Protein AF-A0A7C1ADP8-F1 (afdb_monomer)

Foldseek 3Di:
DAWFAKAQQAKFWDWAAFQWQRDTKIKIKGGFDPPQFEKEWQPQDPPGDIFHLALVQFDDFPPATWGDDPPAIATRQLQVLLLCLLARHQDIYMYMNDRYDHLQQQFNQVVNVRSVVRHMDTDDHTAKEKFFQAWDKDDDPQWIKIWHGAQFEKEKEWEADPAPQQHIDIDIDRRHNVCCNPPQRPQGAEDEPVVCVVSVVVSTSNNPDLRRYFYDYRPDTPNPVPGPDSNSHRSPVVSSLSRLLCSNSHHYRTYIYTYNDGNVRSSVSSVRVVVPVVRIDMDGDDD

Solvent-accessible surface area (backbone atoms only — not comparable to full-atom values): 14783 Å² total; per-residue (Å²): 139,77,51,46,29,21,18,41,57,38,70,33,82,48,73,37,34,10,36,40,75,40,43,69,21,50,34,36,44,28,53,40,58,87,94,61,34,45,31,40,27,35,64,69,46,85,92,43,54,71,41,61,57,35,59,91,23,53,74,47,38,89,89,40,42,19,35,41,55,96,93,44,59,42,30,47,45,25,44,59,37,19,36,35,50,38,64,57,44,46,13,29,40,35,40,24,52,42,52,37,46,51,35,70,54,25,28,21,36,69,56,44,55,45,46,60,74,37,30,74,34,78,46,95,50,71,30,58,32,38,36,35,69,38,75,47,76,46,74,56,97,87,25,33,44,32,36,32,55,37,97,47,36,28,42,34,36,30,41,73,43,103,39,90,84,67,31,72,40,75,49,73,49,69,64,39,52,67,44,27,58,77,71,26,24,67,26,34,38,69,50,45,50,74,55,51,59,50,36,41,77,75,63,28,48,58,43,60,42,73,74,30,27,48,38,31,55,91,87,46,69,69,37,88,85,62,67,94,40,103,59,24,68,39,30,20,54,46,35,42,46,47,9,54,58,41,20,72,68,39,59,56,22,20,34,36,44,36,28,58,66,49,57,51,55,52,48,54,42,56,63,50,56,71,70,44,63,87,32,41,52,74,44,69,65,83,136

Radius of gyration: 18.01 Å; Cα contacts (8 Å, |Δi|>4): 698; chains: 1; bounding box: 46×35×53 Å

pLDDT: mean 96.76, std 4.09, range [57.72, 98.94]

Sequence (287 aa):
MYYRQKTVNTPVYCSGIGVHSGRKVNMVIRPAPVNHGIKFVRKDLPDNPSISAHFNMVVDTSLATVIGSNGVIVSTVEHLMACLAGHSIDNALIELDSYEVPIMDGSAYPFTSLIKNAGIKEQENPKYFFIIKEPIELKENGKSVVAFPSSTFKITYTIEFDHPLVKKQSYSADISDSIFENEISKARTFGFLHEIEYLKRYGFARGGSLDNAIVIDRHNIINKDGLRYPDEFVRHKILDSIGDFSLLGLPILAHLVIHKSGHCFNHAFLEKIITQKESWETGTIQA

Mean predicted aligned error: 2.97 Å

Structure (mmCIF, N/CA/C/O backbone):
data_AF-A0A7C1ADP8-F1
#
_entry.id   AF-A0A7C1ADP8-F1
#
loop_
_atom_site.group_PDB
_atom_site.id
_atom_site.type_symbol
_atom_site.label_atom_id
_atom_site.label_alt_id
_atom_site.label_comp_id
_atom_site.label_asym_id
_atom_site.label_entity_id
_atom_site.label_seq_id
_atom_site.pdbx_PDB_ins_code
_atom_site.Cartn_x
_atom_site.Cartn_y
_atom_site.Cartn_z
_atom_site.occupancy
_atom_site.B_iso_or_equiv
_atom_site.auth_seq_id
_atom_site.auth_comp_id
_atom_site.auth_asym_id
_atom_site.auth_atom_id
_atom_site.pdbx_PDB_model_num
ATOM 1 N N . MET A 1 1 ? -10.225 -10.265 14.218 1.00 67.75 1 MET A N 1
ATOM 2 C CA . MET A 1 1 ? -9.754 -8.905 14.553 1.00 67.75 1 MET A CA 1
ATOM 3 C C . MET A 1 1 ? -8.653 -9.040 15.594 1.00 67.75 1 MET A C 1
ATOM 5 O O . MET A 1 1 ? -8.765 -9.932 16.424 1.00 67.75 1 MET A O 1
ATOM 9 N N . TYR A 1 2 ? -7.576 -8.256 15.518 1.00 80.62 2 TYR A N 1
ATOM 10 C CA . TYR A 1 2 ? -6.443 -8.373 16.451 1.00 80.62 2 TYR A CA 1
ATOM 11 C C . TYR A 1 2 ? -6.468 -7.232 17.455 1.00 80.62 2 TYR A C 1
ATOM 13 O O . TYR A 1 2 ? -6.548 -6.079 17.052 1.00 80.62 2 TYR A O 1
ATOM 21 N N . TYR A 1 3 ? -6.371 -7.543 18.744 1.00 89.88 3 TYR A N 1
ATOM 22 C CA . TYR A 1 3 ? -6.539 -6.550 19.814 1.00 89.88 3 TYR A CA 1
ATOM 23 C C . TYR A 1 3 ? -5.213 -6.066 20.410 1.00 89.88 3 TYR A C 1
ATOM 25 O O . TYR A 1 3 ? -5.178 -5.052 21.105 1.00 89.88 3 TYR A O 1
ATOM 33 N N . ARG A 1 4 ? -4.114 -6.770 20.125 1.00 95.81 4 ARG A N 1
ATOM 34 C CA . ARG A 1 4 ? -2.753 -6.437 20.558 1.00 95.81 4 ARG A CA 1
ATOM 35 C C . ARG A 1 4 ? -1.902 -5.982 19.381 1.00 95.81 4 ARG A C 1
ATOM 37 O O . ARG A 1 4 ? -2.165 -6.361 18.237 1.00 95.81 4 ARG A O 1
ATOM 44 N N . GLN A 1 5 ? -0.895 -5.161 19.670 1.00 98.00 5 GLN A N 1
ATOM 45 C CA . GLN A 1 5 ? 0.087 -4.758 18.668 1.00 98.00 5 GLN A CA 1
ATOM 46 C C . GLN A 1 5 ? 0.901 -5.960 18.190 1.00 98.00 5 GLN A C 1
ATOM 48 O O . GLN A 1 5 ? 1.119 -6.911 18.940 1.00 98.00 5 GLN A O 1
ATOM 53 N N . LYS A 1 6 ? 1.375 -5.908 16.949 1.00 98.12 6 LYS A N 1
ATOM 54 C CA . LYS A 1 6 ? 2.189 -6.951 16.330 1.00 98.12 6 LYS A CA 1
ATOM 55 C C . LYS A 1 6 ? 3.464 -6.392 15.719 1.00 98.12 6 LYS A C 1
ATOM 57 O O . LYS A 1 6 ? 3.510 -5.273 15.207 1.00 98.12 6 LYS A O 1
ATOM 62 N N . THR A 1 7 ? 4.476 -7.246 15.692 1.00 98.75 7 THR A N 1
ATOM 63 C CA . THR A 1 7 ? 5.732 -7.049 14.970 1.00 98.75 7 THR A CA 1
ATOM 64 C C . THR A 1 7 ? 6.156 -8.359 14.297 1.00 98.75 7 THR A C 1
ATOM 66 O O . THR A 1 7 ? 5.577 -9.412 14.569 1.00 98.75 7 THR A O 1
ATOM 69 N N . VAL A 1 8 ? 7.147 -8.332 13.405 1.00 98.62 8 VAL A N 1
ATOM 70 C CA . VAL A 1 8 ? 7.741 -9.576 12.877 1.00 98.62 8 VAL A CA 1
ATOM 71 C C . VAL A 1 8 ? 8.502 -10.301 13.994 1.00 98.62 8 VAL A C 1
ATOM 73 O O . VAL A 1 8 ? 9.074 -9.661 14.872 1.00 98.62 8 VAL A O 1
ATOM 76 N N . ASN A 1 9 ? 8.499 -11.634 14.006 1.00 98.44 9 ASN A N 1
ATOM 77 C CA . ASN A 1 9 ? 9.133 -12.415 15.072 1.00 98.44 9 ASN A CA 1
ATOM 78 C C . ASN A 1 9 ? 10.660 -12.500 14.902 1.00 98.44 9 ASN A C 1
ATOM 80 O O . ASN A 1 9 ? 11.403 -12.310 15.865 1.00 98.44 9 ASN A O 1
ATOM 84 N N . THR A 1 10 ? 11.136 -12.713 13.674 1.00 98.44 10 THR A N 1
ATOM 85 C CA . THR A 1 10 ? 12.560 -12.641 13.308 1.00 98.44 10 THR A CA 1
ATOM 86 C C . THR A 1 10 ? 12.778 -11.666 12.148 1.00 98.44 10 THR A C 1
ATOM 88 O O . THR A 1 10 ? 11.828 -11.373 11.422 1.00 98.44 10 THR A O 1
ATOM 91 N N . PRO A 1 11 ? 14.007 -11.154 11.934 1.00 98.75 11 PRO A N 1
ATOM 92 C CA . PRO A 1 11 ? 14.301 -10.321 10.771 1.00 98.75 11 PRO A CA 1
ATOM 93 C C . PRO A 1 11 ? 13.966 -11.014 9.441 1.00 98.75 11 PRO A C 1
ATOM 95 O O . PRO A 1 11 ? 14.282 -12.189 9.253 1.00 98.75 11 PRO A O 1
ATOM 98 N N . VAL A 1 12 ? 13.361 -10.265 8.520 1.00 98.69 12 VAL A N 1
ATOM 99 C CA . VAL A 1 12 ? 13.009 -10.697 7.162 1.00 98.69 12 VAL A CA 1
ATOM 100 C C . VAL A 1 12 ? 13.951 -10.031 6.169 1.00 98.69 12 VAL A C 1
ATOM 102 O O . VAL A 1 12 ? 14.060 -8.809 6.168 1.00 98.69 12 VAL A O 1
ATOM 105 N N . TYR A 1 13 ? 14.592 -10.810 5.302 1.00 98.38 13 TYR A N 1
ATOM 106 C CA . TYR A 1 13 ? 15.551 -10.312 4.315 1.00 98.38 13 TYR A CA 1
ATOM 107 C C . TYR A 1 13 ? 14.947 -10.365 2.912 1.00 98.38 13 TYR A C 1
ATOM 109 O O . TYR A 1 13 ? 14.444 -11.406 2.493 1.00 98.38 13 TYR A O 1
ATOM 117 N N . CYS A 1 14 ? 15.010 -9.249 2.190 1.00 95.50 14 CYS A N 1
ATOM 118 C CA . CYS A 1 14 ? 14.528 -9.112 0.819 1.00 95.50 14 CYS A CA 1
ATOM 119 C C . CYS A 1 14 ? 15.626 -8.475 -0.035 1.00 95.50 14 CYS A C 1
ATOM 121 O O . CYS A 1 14 ? 16.190 -7.456 0.351 1.00 95.50 14 CYS A O 1
ATOM 123 N N . SER A 1 15 ? 15.885 -9.017 -1.220 1.00 97.50 15 SER A N 1
ATOM 124 C CA . SER A 1 15 ? 16.778 -8.393 -2.199 1.00 97.50 15 SER A CA 1
ATOM 125 C C . SER A 1 15 ? 16.086 -8.353 -3.551 1.00 97.50 15 SER A C 1
ATOM 127 O O . SER A 1 15 ? 15.417 -9.309 -3.940 1.00 97.50 15 SER A O 1
ATOM 129 N N . GLY A 1 16 ? 16.252 -7.255 -4.278 1.00 97.62 16 GLY A N 1
ATOM 130 C CA . GLY A 1 16 ? 15.610 -7.074 -5.571 1.00 97.62 16 GLY A CA 1
ATOM 131 C C . GLY A 1 16 ? 16.082 -5.814 -6.276 1.00 97.62 16 GLY A C 1
ATOM 132 O O . GLY A 1 16 ? 17.202 -5.346 -6.061 1.00 97.62 16 GLY A O 1
ATOM 133 N N . ILE A 1 17 ? 15.219 -5.278 -7.131 1.00 98.00 17 ILE A N 1
ATOM 134 C CA . ILE A 1 17 ? 15.444 -4.027 -7.855 1.00 98.00 17 ILE A CA 1
ATOM 135 C C . ILE A 1 17 ? 14.280 -3.070 -7.609 1.00 98.00 17 ILE A C 1
ATOM 137 O O . ILE A 1 17 ? 13.145 -3.518 -7.474 1.00 98.00 17 ILE A O 1
ATOM 141 N N . GLY A 1 18 ? 14.543 -1.768 -7.573 1.00 98.19 18 GLY A N 1
ATOM 142 C CA . GLY A 1 18 ? 13.484 -0.760 -7.636 1.00 98.19 18 GLY A CA 1
ATOM 143 C C . GLY A 1 18 ? 12.873 -0.699 -9.040 1.00 98.19 18 GLY A C 1
ATOM 144 O O . GLY A 1 18 ? 13.609 -0.751 -10.033 1.00 98.19 18 GLY A O 1
ATOM 145 N N . VAL A 1 19 ? 11.545 -0.599 -9.151 1.00 97.69 19 VAL A N 1
ATOM 146 C CA . VAL A 1 19 ? 10.847 -0.601 -10.449 1.00 97.69 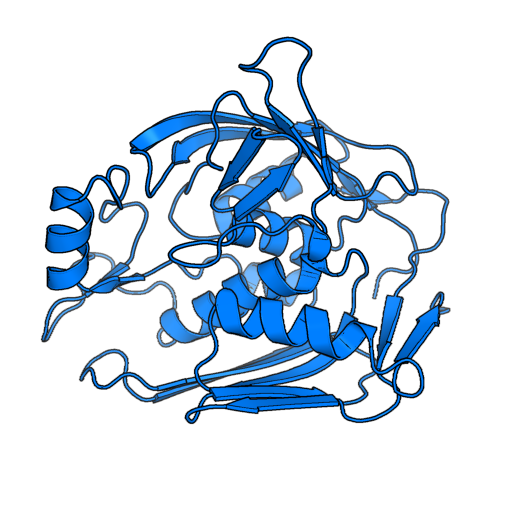19 VAL A CA 1
ATOM 147 C C . VAL A 1 19 ? 11.164 0.644 -11.266 1.00 97.69 19 VAL A C 1
ATOM 149 O O . VAL A 1 19 ? 11.394 0.552 -12.474 1.00 97.69 19 VAL A O 1
ATOM 152 N N . HIS A 1 20 ? 11.251 1.808 -10.627 1.00 97.00 20 HIS A N 1
ATOM 153 C CA . HIS A 1 20 ? 11.499 3.071 -11.305 1.00 97.00 20 HIS A CA 1
ATOM 154 C C . HIS A 1 20 ? 12.990 3.361 -11.457 1.00 97.00 20 HIS A C 1
ATOM 156 O O . HIS A 1 20 ? 13.432 3.717 -12.554 1.00 97.00 20 HIS A O 1
ATOM 162 N N . SER A 1 21 ? 13.773 3.179 -10.393 1.00 96.12 21 SER A N 1
ATOM 163 C CA . SER A 1 21 ? 15.213 3.451 -10.382 1.00 96.12 21 SER A CA 1
ATOM 164 C C . SER A 1 21 ? 16.027 2.419 -11.159 1.00 96.12 21 SER A C 1
ATOM 166 O O . SER A 1 21 ? 17.088 2.760 -11.688 1.00 96.12 21 SER A O 1
ATOM 168 N N . GLY A 1 22 ? 15.565 1.163 -11.207 1.00 96.38 22 GLY A N 1
ATOM 169 C CA . GLY A 1 22 ? 16.340 0.023 -11.701 1.00 96.38 22 GLY A CA 1
ATOM 170 C C . GLY A 1 22 ? 17.554 -0.323 -10.831 1.00 96.38 22 GLY A C 1
ATOM 171 O O . GLY A 1 22 ? 18.398 -1.117 -11.246 1.00 96.38 22 GLY A O 1
ATOM 172 N N . ARG A 1 23 ? 17.690 0.282 -9.642 1.00 97.62 23 ARG A N 1
ATOM 173 C CA . ARG A 1 23 ? 18.810 0.019 -8.733 1.00 97.62 23 ARG A CA 1
ATOM 174 C C . ARG A 1 23 ? 18.558 -1.251 -7.944 1.00 97.62 23 ARG A C 1
ATOM 176 O O . ARG A 1 23 ? 17.434 -1.499 -7.517 1.00 97.62 23 ARG A O 1
ATOM 183 N N . LYS A 1 24 ? 19.622 -2.020 -7.711 1.00 98.25 24 LYS A N 1
ATOM 184 C CA . LYS A 1 24 ? 19.588 -3.113 -6.739 1.00 98.25 24 LYS A CA 1
ATOM 185 C C . LYS A 1 24 ? 19.363 -2.544 -5.343 1.00 98.25 24 LYS A C 1
ATOM 187 O O . LYS A 1 24 ? 19.884 -1.476 -5.031 1.00 98.25 24 LYS A O 1
ATOM 192 N N . VAL A 1 25 ? 18.606 -3.273 -4.539 1.00 98.50 25 VAL A N 1
ATOM 193 C CA . VAL A 1 25 ? 18.331 -2.936 -3.146 1.00 98.50 25 VAL A CA 1
ATOM 194 C C . VAL A 1 25 ? 18.318 -4.211 -2.313 1.00 98.50 25 VAL A C 1
ATOM 196 O O . VAL A 1 25 ? 17.727 -5.220 -2.707 1.00 98.50 25 VAL A O 1
ATOM 199 N N . ASN A 1 26 ? 18.980 -4.154 -1.167 1.00 98.62 26 ASN A N 1
ATOM 200 C CA . ASN A 1 26 ? 18.852 -5.088 -0.067 1.00 98.62 26 ASN A CA 1
ATOM 201 C C . ASN A 1 26 ? 18.056 -4.398 1.037 1.00 98.62 26 ASN A C 1
ATOM 203 O O . ASN A 1 26 ? 18.378 -3.288 1.464 1.00 98.62 26 ASN A O 1
ATOM 207 N N . MET A 1 27 ? 17.009 -5.071 1.494 1.00 98.75 27 MET A N 1
ATOM 208 C CA . MET A 1 27 ? 16.080 -4.579 2.494 1.00 98.75 27 MET A CA 1
ATOM 209 C C . MET A 1 27 ? 15.922 -5.599 3.620 1.00 98.75 27 MET A C 1
ATOM 211 O O . MET A 1 27 ? 15.840 -6.805 3.377 1.00 98.75 27 MET A O 1
ATOM 215 N N . VAL A 1 28 ? 15.843 -5.117 4.858 1.00 98.88 28 VAL A N 1
ATOM 216 C CA . VAL A 1 28 ? 15.588 -5.935 6.046 1.00 98.88 28 VAL A CA 1
ATOM 217 C C . VAL A 1 28 ? 14.408 -5.364 6.820 1.00 98.88 28 VAL A C 1
ATOM 219 O O . VAL A 1 28 ? 14.425 -4.198 7.196 1.00 98.88 28 VAL A O 1
ATOM 222 N N . ILE A 1 29 ? 13.401 -6.188 7.105 1.00 98.88 29 ILE A N 1
ATOM 223 C CA . ILE A 1 29 ? 12.294 -5.843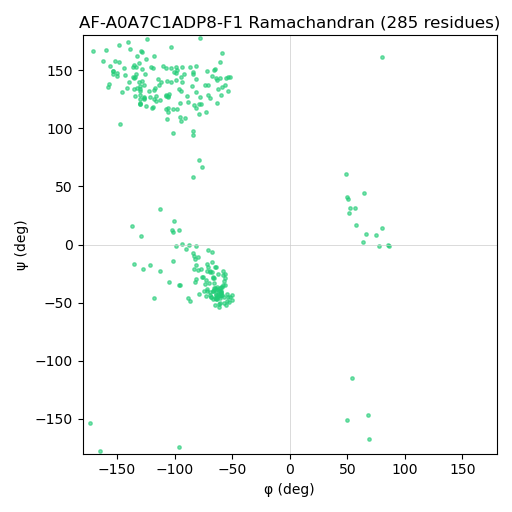 8.008 1.00 98.88 29 ILE A CA 1
ATOM 224 C C . ILE A 1 29 ? 12.617 -6.452 9.369 1.00 98.88 29 ILE A C 1
ATOM 226 O O . ILE A 1 29 ? 12.724 -7.671 9.497 1.00 98.88 29 ILE A O 1
ATOM 230 N N . ARG A 1 30 ? 12.804 -5.621 10.393 1.00 98.81 30 ARG A N 1
ATOM 231 C CA . ARG A 1 30 ? 13.170 -6.055 11.744 1.00 98.81 30 ARG A CA 1
ATOM 232 C C . ARG A 1 30 ? 12.009 -5.930 12.725 1.00 98.81 30 ARG A C 1
ATOM 234 O O . ARG A 1 30 ? 11.191 -5.014 12.577 1.00 98.81 30 ARG A O 1
ATOM 241 N N . PRO A 1 31 ? 11.988 -6.784 13.769 1.00 98.75 31 PRO A N 1
ATOM 242 C CA . PRO A 1 31 ? 11.120 -6.571 14.914 1.00 98.75 31 PRO A CA 1
ATOM 243 C C . PRO A 1 31 ? 11.367 -5.184 15.510 1.00 98.75 31 PRO A C 1
ATOM 245 O O . PRO A 1 31 ? 12.514 -4.734 15.568 1.00 98.75 31 PRO A O 1
ATOM 248 N N . ALA A 1 32 ? 10.316 -4.529 15.988 1.00 98.75 32 ALA A N 1
ATOM 249 C CA . ALA A 1 32 ? 10.425 -3.235 16.645 1.00 98.75 32 ALA A CA 1
ATOM 250 C C . ALA A 1 32 ? 9.615 -3.191 17.953 1.00 98.75 32 ALA A C 1
ATOM 252 O O . ALA A 1 32 ? 8.636 -3.931 18.095 1.00 98.75 32 ALA A O 1
ATOM 253 N N . PRO A 1 33 ? 10.015 -2.355 18.931 1.00 98.44 33 PRO A N 1
ATOM 254 C CA . PRO A 1 33 ? 9.285 -2.205 20.185 1.00 98.44 33 PRO A CA 1
ATOM 255 C C . PRO A 1 33 ? 7.839 -1.740 19.985 1.00 98.44 33 PRO A C 1
ATOM 257 O O . PRO A 1 33 ? 7.461 -1.237 18.932 1.00 98.44 33 PRO A O 1
ATOM 260 N N . VAL A 1 34 ? 7.040 -1.884 21.035 1.00 98.19 34 VAL A N 1
ATOM 261 C CA . VAL A 1 34 ? 5.688 -1.323 21.114 1.00 98.19 34 VAL A CA 1
ATOM 262 C C . VAL A 1 34 ? 5.700 0.179 20.817 1.00 98.19 34 VAL A C 1
ATOM 264 O O . VAL A 1 34 ? 6.616 0.883 21.245 1.00 98.19 34 VAL A O 1
ATOM 267 N N . ASN A 1 35 ? 4.654 0.670 20.145 1.00 97.75 35 ASN A N 1
ATOM 268 C CA . ASN A 1 35 ? 4.480 2.076 19.753 1.00 97.75 35 ASN A CA 1
ATOM 269 C C . ASN A 1 35 ? 5.623 2.640 18.889 1.00 97.75 35 ASN A C 1
ATOM 271 O O . ASN A 1 35 ? 5.771 3.856 18.766 1.00 97.75 35 ASN A O 1
ATOM 275 N N . HIS A 1 36 ? 6.448 1.779 18.294 1.00 98.56 36 HIS A N 1
ATOM 276 C CA . HIS A 1 36 ? 7.489 2.207 17.372 1.00 98.56 36 HIS A CA 1
ATOM 277 C C . HIS A 1 36 ? 6.900 2.713 16.050 1.00 98.56 36 HIS A C 1
ATOM 279 O O . HIS A 1 36 ? 7.475 3.616 15.437 1.00 98.56 36 HIS A O 1
ATOM 285 N N . GLY A 1 37 ? 5.775 2.136 15.621 1.00 98.44 37 GLY A N 1
ATOM 286 C CA . GLY A 1 37 ? 5.219 2.335 14.289 1.00 98.44 37 GLY A CA 1
ATOM 287 C C . GLY A 1 37 ? 6.086 1.689 13.207 1.00 98.44 37 GLY A C 1
ATOM 288 O O . GLY A 1 37 ? 7.019 0.921 13.483 1.00 98.44 37 GLY A O 1
ATOM 289 N N . ILE A 1 38 ? 5.807 2.044 11.957 1.00 98.88 38 ILE A N 1
ATOM 290 C CA . ILE A 1 38 ? 6.612 1.640 10.805 1.00 98.88 38 ILE A CA 1
ATOM 291 C C . ILE A 1 38 ? 7.609 2.754 10.479 1.00 98.88 38 ILE A C 1
ATOM 293 O O . ILE A 1 38 ? 7.215 3.895 10.224 1.00 98.88 38 ILE A O 1
ATOM 297 N N . LYS A 1 39 ? 8.908 2.439 10.490 1.00 98.81 39 LYS A N 1
ATOM 298 C CA . LYS A 1 39 ? 9.968 3.397 10.138 1.00 98.81 39 LYS A CA 1
ATOM 299 C C . LYS A 1 39 ? 10.923 2.805 9.125 1.00 98.81 39 LYS A C 1
ATOM 301 O O . LYS A 1 39 ? 11.365 1.671 9.287 1.00 98.81 39 LYS A O 1
ATOM 306 N N . PHE A 1 40 ? 11.284 3.606 8.135 1.00 98.88 40 PHE A N 1
ATOM 307 C CA . PHE A 1 40 ? 12.285 3.277 7.134 1.00 98.88 40 PHE A CA 1
ATOM 308 C C . PHE A 1 40 ? 13.626 3.914 7.492 1.00 98.88 40 PHE A C 1
ATOM 310 O O . PHE A 1 40 ? 13.654 5.045 7.964 1.00 98.88 40 PHE A O 1
ATOM 317 N N . VAL A 1 41 ? 14.731 3.213 7.253 1.00 98.75 41 VAL A N 1
ATOM 318 C CA . VAL A 1 41 ? 16.103 3.653 7.529 1.00 98.75 41 VAL A CA 1
ATOM 319 C C . VAL A 1 41 ? 16.968 3.450 6.296 1.00 98.75 41 VAL A C 1
ATOM 321 O O . VAL A 1 41 ? 17.142 2.324 5.828 1.00 98.75 41 VAL A O 1
ATOM 324 N N . ARG A 1 42 ? 17.568 4.535 5.807 1.00 98.56 42 ARG A N 1
ATOM 325 C CA . ARG A 1 42 ? 18.498 4.518 4.671 1.00 98.56 42 ARG A CA 1
ATOM 326 C C . ARG A 1 42 ? 19.906 4.166 5.140 1.00 98.56 42 ARG A C 1
ATOM 328 O O . ARG A 1 42 ? 20.651 5.032 5.588 1.00 98.56 42 ARG A O 1
ATOM 335 N N . LYS A 1 43 ? 20.253 2.880 5.062 1.00 98.31 43 LYS A N 1
ATOM 336 C CA . LYS A 1 43 ? 21.535 2.319 5.524 1.00 98.31 43 LYS A CA 1
ATOM 337 C C . LYS A 1 43 ? 22.727 2.691 4.647 1.00 98.31 43 LYS A C 1
ATOM 339 O O . LYS A 1 43 ? 23.865 2.535 5.075 1.00 98.31 43 LYS A O 1
ATOM 344 N N . ASP A 1 44 ? 22.469 3.151 3.430 1.00 98.00 44 ASP A N 1
ATOM 345 C CA . ASP A 1 44 ? 23.479 3.592 2.471 1.00 98.00 44 ASP A CA 1
ATOM 346 C C . ASP A 1 44 ? 23.948 5.040 2.688 1.00 98.00 44 ASP A C 1
ATOM 348 O O . ASP A 1 44 ? 24.928 5.461 2.075 1.00 98.00 44 ASP A O 1
ATOM 352 N N . LEU A 1 45 ? 23.276 5.803 3.556 1.00 98.06 45 LEU A N 1
ATOM 353 C CA . LEU A 1 45 ? 23.606 7.199 3.845 1.00 98.06 45 LEU A CA 1
ATOM 354 C C . LEU A 1 45 ? 24.334 7.353 5.195 1.00 98.06 45 LEU A C 1
ATOM 356 O O . LEU A 1 45 ? 24.099 6.559 6.112 1.00 98.06 45 LEU A O 1
ATOM 360 N N . PRO A 1 46 ? 25.180 8.394 5.357 1.00 96.69 46 PRO A N 1
ATOM 361 C CA . PRO A 1 46 ? 25.760 8.747 6.652 1.00 96.69 46 PRO A CA 1
ATOM 362 C C . PRO A 1 46 ? 24.681 8.898 7.727 1.00 96.69 46 PRO A C 1
ATOM 364 O O . PRO A 1 46 ? 23.579 9.355 7.437 1.00 96.69 46 PRO A O 1
ATOM 367 N N . ASP A 1 47 ? 24.995 8.489 8.956 1.00 96.06 47 ASP A N 1
ATOM 368 C CA . ASP A 1 47 ? 24.110 8.550 10.131 1.00 96.06 47 ASP A CA 1
ATOM 369 C C . ASP A 1 47 ? 22.823 7.707 10.063 1.00 96.06 47 ASP A C 1
ATOM 371 O O . ASP A 1 47 ? 22.068 7.673 11.032 1.00 96.06 47 ASP A O 1
ATOM 375 N N . ASN A 1 48 ? 22.605 6.941 8.986 1.00 97.75 48 ASN A N 1
ATOM 376 C CA . ASN A 1 48 ? 21.440 6.069 8.799 1.00 97.75 48 ASN A CA 1
ATOM 377 C C . ASN A 1 48 ? 20.099 6.789 9.081 1.00 97.75 48 ASN A C 1
ATOM 379 O O . ASN A 1 48 ? 19.368 6.389 9.996 1.00 97.75 48 ASN A O 1
ATOM 383 N N . PRO A 1 49 ? 19.757 7.857 8.337 1.00 98.06 49 PRO A N 1
ATOM 384 C CA . PRO A 1 49 ? 18.573 8.661 8.604 1.00 98.06 49 PRO A CA 1
ATOM 385 C C . PRO A 1 49 ? 17.297 7.821 8.509 1.00 98.06 49 PRO A C 1
ATOM 387 O O . PRO A 1 49 ? 17.171 6.936 7.654 1.00 98.06 49 PRO A O 1
ATOM 390 N N . SER A 1 50 ? 16.341 8.132 9.385 1.00 97.88 50 SER A N 1
ATOM 391 C CA . SER A 1 50 ? 15.072 7.415 9.499 1.00 97.88 50 SER A CA 1
ATOM 392 C C . SER A 1 50 ? 13.872 8.283 9.122 1.00 97.88 50 SER A C 1
ATOM 394 O O . SER A 1 50 ? 13.822 9.450 9.508 1.00 97.88 50 SER A O 1
ATOM 396 N N . ILE A 1 51 ? 12.873 7.695 8.467 1.00 98.56 51 ILE A N 1
ATOM 397 C CA . ILE A 1 51 ? 11.613 8.342 8.083 1.00 98.56 51 ILE A CA 1
ATOM 398 C C . ILE A 1 51 ? 10.455 7.490 8.611 1.00 98.56 51 ILE A C 1
ATOM 400 O O . ILE A 1 51 ? 10.379 6.293 8.330 1.00 98.56 51 ILE A O 1
ATOM 404 N N . SER A 1 52 ? 9.549 8.092 9.383 1.00 98.38 52 SER A N 1
ATOM 405 C CA . SER A 1 52 ? 8.319 7.413 9.805 1.00 98.38 52 SER A CA 1
ATOM 406 C C . SER A 1 52 ? 7.344 7.300 8.633 1.00 98.38 52 SER A C 1
ATOM 408 O O . SER A 1 52 ? 7.153 8.264 7.894 1.00 98.38 52 SER A O 1
ATOM 410 N N . ALA A 1 53 ? 6.698 6.146 8.482 1.00 98.50 53 ALA A N 1
ATOM 411 C CA . ALA A 1 53 ? 5.709 5.906 7.435 1.00 98.50 53 ALA A CA 1
ATOM 412 C C . ALA A 1 53 ? 4.355 6.531 7.811 1.00 98.50 53 ALA A C 1
ATOM 414 O O . ALA A 1 53 ? 3.410 5.841 8.188 1.00 98.50 53 ALA A O 1
ATOM 415 N N . HIS A 1 54 ? 4.290 7.859 7.745 1.00 98.31 54 HIS A N 1
ATOM 416 C CA . HIS A 1 54 ? 3.079 8.634 7.986 1.00 98.31 54 HIS A CA 1
ATOM 417 C C . HIS A 1 54 ? 2.710 9.469 6.767 1.00 98.31 54 HIS A C 1
ATOM 419 O O . HIS A 1 54 ? 3.577 9.880 5.998 1.00 98.31 54 HIS A O 1
ATOM 425 N N . PHE A 1 55 ? 1.420 9.762 6.615 1.00 98.12 55 PHE A N 1
ATOM 426 C CA . PHE A 1 55 ? 0.910 10.528 5.481 1.00 98.12 55 PHE A CA 1
ATOM 427 C C . PHE A 1 55 ? 1.560 11.916 5.397 1.00 98.12 55 PHE A C 1
ATOM 429 O O . PHE A 1 55 ? 1.889 12.360 4.309 1.00 98.12 55 PHE A O 1
ATOM 436 N N . ASN A 1 56 ? 1.847 12.566 6.528 1.00 97.38 56 ASN A N 1
ATOM 437 C CA . ASN A 1 56 ? 2.522 13.869 6.564 1.00 97.38 56 ASN A CA 1
ATOM 438 C C . ASN A 1 56 ? 4.016 13.822 6.186 1.00 97.38 56 ASN A C 1
ATOM 440 O O . ASN A 1 56 ? 4.657 14.868 6.132 1.00 97.38 56 ASN A O 1
ATOM 444 N N . MET A 1 57 ? 4.571 12.630 5.959 1.00 98.38 57 MET A N 1
ATOM 445 C CA . MET A 1 57 ? 5.913 12.438 5.409 1.00 98.38 57 MET A CA 1
ATOM 446 C C . MET A 1 57 ? 5.875 12.153 3.906 1.00 98.38 57 MET A C 1
ATOM 448 O O . MET A 1 57 ? 6.933 11.968 3.318 1.00 98.38 57 MET A O 1
ATOM 452 N N . VAL A 1 58 ? 4.702 12.081 3.267 1.00 98.56 58 VAL A N 1
ATOM 453 C CA . VAL A 1 58 ? 4.599 11.886 1.814 1.00 98.56 58 VAL A CA 1
ATOM 454 C C . VAL A 1 58 ? 5.057 13.154 1.095 1.00 98.56 58 VAL A C 1
ATOM 456 O O . VAL A 1 58 ? 4.609 14.253 1.408 1.00 98.56 58 VAL A O 1
ATOM 459 N N . VAL A 1 59 ? 5.968 12.999 0.134 1.00 98.31 59 VAL A N 1
ATOM 460 C CA . VAL A 1 59 ? 6.581 14.107 -0.622 1.00 98.31 59 VAL A CA 1
ATOM 461 C C . VAL A 1 59 ? 6.364 14.011 -2.133 1.00 98.31 59 VAL A C 1
ATOM 463 O O . VAL A 1 59 ? 6.523 15.011 -2.826 1.00 98.31 59 VAL A O 1
ATOM 466 N N . ASP A 1 60 ? 5.999 12.836 -2.654 1.00 98.00 60 ASP A N 1
ATOM 467 C CA . ASP A 1 60 ? 5.604 12.642 -4.052 1.00 98.00 60 ASP A CA 1
ATOM 468 C C . ASP A 1 60 ? 4.589 11.493 -4.168 1.00 98.00 60 ASP A C 1
ATOM 470 O O . ASP A 1 60 ? 4.608 10.543 -3.381 1.00 98.00 60 ASP A O 1
ATOM 474 N N . THR A 1 61 ? 3.683 11.611 -5.142 1.00 97.44 61 THR A N 1
ATOM 475 C CA . THR A 1 61 ? 2.644 10.612 -5.455 1.00 97.44 61 THR A CA 1
ATOM 476 C C . THR A 1 61 ? 2.481 10.382 -6.964 1.00 97.44 61 THR A C 1
ATOM 478 O O . THR A 1 61 ? 1.457 9.860 -7.414 1.00 97.44 61 THR A O 1
ATOM 481 N N . SER A 1 62 ? 3.458 10.814 -7.770 1.00 91.69 62 SER A N 1
ATOM 482 C CA . SER A 1 62 ? 3.325 10.923 -9.228 1.00 91.69 62 SER A CA 1
ATOM 483 C C . SER A 1 62 ? 3.310 9.557 -9.921 1.00 91.69 62 SER A C 1
ATOM 485 O O . SER A 1 62 ? 2.552 9.347 -10.866 1.00 91.69 62 SER A O 1
ATOM 487 N N . LEU A 1 63 ? 4.146 8.627 -9.454 1.00 92.25 63 LEU A N 1
ATOM 488 C CA . LEU A 1 63 ? 4.262 7.261 -9.995 1.00 92.25 63 LEU A CA 1
ATOM 489 C C . LEU A 1 63 ? 4.137 6.171 -8.927 1.00 92.25 63 LEU A C 1
ATOM 491 O O . LEU A 1 63 ? 3.847 5.027 -9.256 1.00 92.25 63 LEU A O 1
ATOM 495 N N . ALA A 1 64 ? 4.370 6.547 -7.678 1.00 96.94 64 ALA A N 1
ATOM 496 C CA . ALA A 1 64 ? 4.429 5.700 -6.502 1.00 96.94 64 ALA A CA 1
ATOM 497 C C . ALA A 1 64 ? 4.208 6.592 -5.278 1.00 96.94 64 ALA A C 1
ATOM 499 O O . ALA A 1 64 ? 4.321 7.817 -5.389 1.00 96.94 64 ALA A O 1
ATOM 500 N N . THR A 1 65 ? 3.964 6.009 -4.110 1.00 98.69 65 THR A N 1
ATOM 501 C CA . THR A 1 65 ? 3.968 6.765 -2.859 1.00 98.69 65 THR A CA 1
ATOM 502 C C . THR A 1 65 ? 5.404 6.896 -2.355 1.00 98.69 65 THR A C 1
ATOM 504 O O . THR A 1 65 ? 6.105 5.909 -2.113 1.00 98.69 65 THR A O 1
ATOM 507 N N . VAL A 1 66 ? 5.867 8.139 -2.213 1.00 98.81 66 VAL A N 1
ATOM 508 C CA . VAL A 1 66 ? 7.227 8.464 -1.769 1.00 98.81 66 VAL A CA 1
ATOM 509 C C . VAL A 1 66 ? 7.159 9.208 -0.448 1.00 98.81 66 VAL A C 1
ATOM 511 O O . VAL A 1 66 ? 6.545 10.270 -0.366 1.00 98.81 66 VAL A O 1
ATOM 514 N N . ILE A 1 67 ? 7.832 8.681 0.573 1.00 98.81 67 ILE A N 1
ATOM 515 C CA . ILE A 1 67 ? 8.008 9.364 1.857 1.00 98.81 67 ILE A CA 1
ATOM 516 C C . ILE A 1 67 ? 9.380 10.031 1.928 1.00 98.81 67 ILE A C 1
ATOM 518 O O . ILE A 1 67 ? 10.356 9.522 1.372 1.00 98.81 67 ILE A O 1
ATOM 522 N N . GLY A 1 68 ? 9.481 11.156 2.627 1.00 98.25 68 GLY A N 1
ATOM 523 C CA . GLY A 1 68 ? 10.710 11.923 2.726 1.00 98.25 68 GLY A CA 1
ATOM 524 C C . GLY A 1 68 ? 10.796 12.810 3.960 1.00 98.25 68 GLY A C 1
ATOM 525 O O . GLY A 1 68 ? 9.796 13.238 4.526 1.00 98.25 68 GLY A O 1
ATOM 526 N N . SER A 1 69 ? 12.027 13.086 4.381 1.00 96.75 69 SER A N 1
ATOM 527 C CA . SER A 1 69 ? 12.343 14.050 5.435 1.00 96.75 69 SER A CA 1
ATOM 528 C C . SER A 1 69 ? 13.781 14.535 5.270 1.00 96.75 69 SER A C 1
ATOM 530 O O . SER A 1 69 ? 14.670 13.742 4.963 1.00 96.75 69 SER A O 1
ATOM 532 N N . ASN A 1 70 ? 14.020 15.838 5.453 1.00 93.62 70 ASN A N 1
ATOM 533 C CA . ASN A 1 70 ? 15.354 16.455 5.389 1.00 93.62 70 ASN A CA 1
ATOM 534 C C . ASN A 1 70 ? 16.168 16.079 4.129 1.00 93.62 70 ASN A C 1
ATOM 536 O O . ASN A 1 70 ? 17.363 15.806 4.206 1.00 93.62 70 ASN A O 1
ATOM 540 N N . GLY A 1 71 ? 15.514 16.026 2.962 1.00 92.50 71 GLY A N 1
ATOM 541 C CA . GLY A 1 71 ? 16.153 15.689 1.681 1.00 92.50 71 GLY A CA 1
ATOM 542 C C . GLY A 1 71 ? 16.427 14.195 1.454 1.00 92.50 71 GLY A C 1
ATOM 543 O O . GLY A 1 71 ? 16.912 13.819 0.389 1.00 92.50 71 GLY A O 1
ATOM 544 N N . VAL A 1 72 ? 16.094 13.333 2.416 1.00 97.44 72 VAL A N 1
ATOM 545 C CA . VAL A 1 72 ? 16.142 11.872 2.280 1.00 97.44 72 VAL A CA 1
ATOM 546 C C 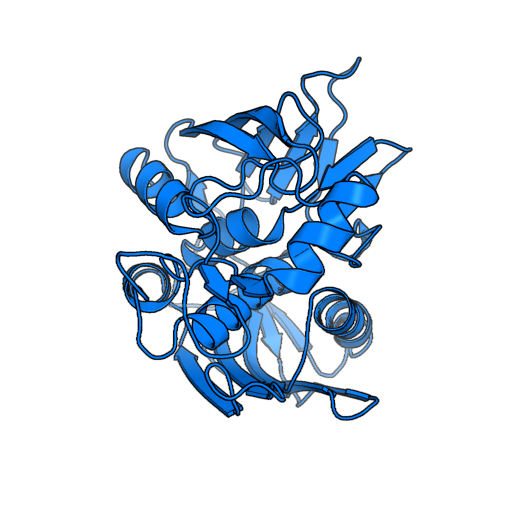. VAL A 1 72 ? 14.769 11.371 1.855 1.00 97.44 72 VAL A C 1
ATOM 548 O O . VAL A 1 72 ? 13.764 11.851 2.373 1.00 97.44 72 VAL A O 1
ATOM 551 N N . ILE A 1 73 ? 14.723 10.390 0.950 1.00 98.50 73 ILE A N 1
ATOM 552 C CA . ILE A 1 73 ? 13.474 9.763 0.499 1.00 98.50 73 ILE A CA 1
ATOM 553 C C . ILE A 1 73 ? 13.535 8.235 0.542 1.00 98.50 73 ILE A C 1
ATOM 555 O O . ILE A 1 73 ? 14.617 7.638 0.440 1.00 98.50 73 ILE A O 1
ATOM 559 N N . VAL A 1 74 ? 12.348 7.635 0.631 1.00 98.81 74 VAL A N 1
ATOM 560 C CA . VAL A 1 74 ? 12.065 6.237 0.307 1.00 98.81 74 VAL A CA 1
ATOM 561 C C . VAL A 1 74 ? 10.849 6.187 -0.615 1.00 98.81 74 VAL A C 1
ATOM 563 O O . VAL A 1 74 ? 9.773 6.668 -0.272 1.00 98.81 74 VAL A O 1
ATOM 566 N N . SER A 1 75 ? 11.050 5.627 -1.800 1.00 98.56 75 SER A N 1
ATOM 567 C CA . SER A 1 75 ? 10.069 5.531 -2.877 1.00 98.56 75 SER A CA 1
ATOM 568 C C . SER A 1 75 ? 9.405 4.159 -2.911 1.00 98.56 75 SER A C 1
ATOM 570 O O . SER A 1 75 ? 10.039 3.155 -2.569 1.00 98.56 75 SER A O 1
ATOM 572 N N . THR A 1 76 ? 8.169 4.125 -3.417 1.00 98.56 76 THR A N 1
ATOM 573 C CA . THR A 1 76 ? 7.442 2.891 -3.755 1.00 98.56 76 THR A CA 1
ATOM 574 C C . THR A 1 76 ? 7.153 2.043 -2.518 1.00 98.56 76 THR A C 1
ATOM 576 O O . THR A 1 76 ? 7.374 0.834 -2.480 1.00 98.56 76 THR A O 1
ATOM 579 N N . VAL A 1 77 ? 6.697 2.706 -1.451 1.00 98.81 77 VAL A N 1
ATOM 580 C CA . VAL A 1 77 ? 6.420 2.058 -0.160 1.00 98.81 77 VAL A CA 1
ATOM 581 C C . VAL A 1 77 ? 5.110 1.270 -0.157 1.00 98.81 77 VAL A C 1
ATOM 583 O O . VAL A 1 77 ? 4.944 0.374 0.666 1.00 98.81 77 VAL A O 1
ATOM 586 N N . GLU A 1 78 ? 4.190 1.573 -1.071 1.00 98.81 78 GLU A N 1
ATOM 587 C CA . GLU A 1 78 ? 2.798 1.120 -1.085 1.00 98.81 78 GLU A CA 1
ATOM 588 C C . GLU A 1 78 ? 2.633 -0.404 -0.991 1.00 98.81 78 GLU A C 1
ATOM 590 O O . GLU A 1 78 ? 1.852 -0.871 -0.168 1.00 98.81 78 GLU A O 1
ATOM 595 N N . HIS A 1 79 ? 3.390 -1.213 -1.741 1.00 98.88 79 HIS A N 1
ATOM 596 C CA . HIS A 1 79 ? 3.204 -2.677 -1.726 1.00 98.88 79 HIS A CA 1
ATOM 597 C C . HIS A 1 79 ? 3.698 -3.314 -0.429 1.00 98.88 79 HIS A C 1
ATOM 599 O O . HIS A 1 79 ? 3.063 -4.227 0.107 1.00 98.88 79 HIS A O 1
ATOM 605 N N . LEU A 1 80 ? 4.810 -2.809 0.107 1.00 98.88 80 LEU A N 1
ATOM 606 C CA . LEU A 1 80 ? 5.319 -3.246 1.402 1.00 98.88 80 LEU A CA 1
ATOM 607 C C . LEU A 1 80 ? 4.380 -2.806 2.528 1.00 98.88 80 LEU A C 1
ATOM 609 O O . LEU A 1 80 ? 4.036 -3.613 3.389 1.00 98.88 80 LEU A O 1
ATOM 613 N N . MET A 1 81 ? 3.925 -1.555 2.501 1.00 98.88 81 MET A N 1
ATOM 614 C CA . MET A 1 81 ? 2.962 -1.033 3.468 1.00 98.88 81 MET A CA 1
ATOM 615 C C . MET A 1 81 ? 1.647 -1.819 3.421 1.00 98.88 81 MET A C 1
ATOM 617 O O . MET A 1 81 ? 1.115 -2.177 4.471 1.00 98.88 81 MET A O 1
ATOM 621 N N .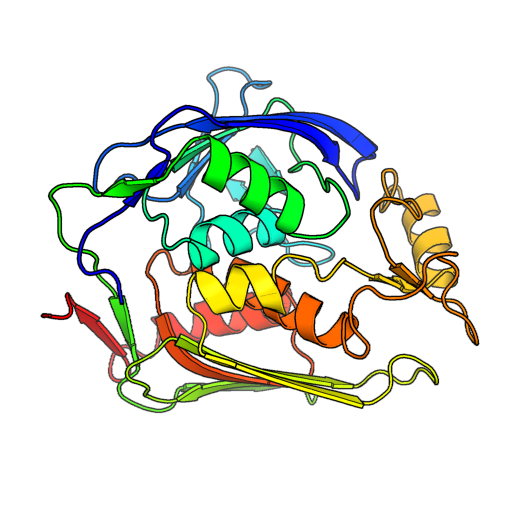 ALA A 1 82 ? 1.177 -2.194 2.226 1.00 98.81 82 ALA A N 1
ATOM 622 C CA . ALA A 1 82 ? 0.003 -3.042 2.057 1.00 98.81 82 ALA A CA 1
ATOM 623 C C . ALA A 1 82 ? 0.204 -4.416 2.702 1.00 98.81 82 ALA A C 1
ATOM 625 O O . ALA A 1 82 ? -0.682 -4.899 3.400 1.00 98.81 82 ALA A O 1
ATOM 626 N N . CYS A 1 83 ? 1.381 -5.023 2.524 1.00 98.62 83 CYS A N 1
ATOM 627 C CA . CYS A 1 83 ? 1.736 -6.284 3.170 1.00 98.62 83 CYS A CA 1
ATOM 628 C C . CYS A 1 83 ? 1.731 -6.183 4.703 1.00 98.62 83 CYS A C 1
ATOM 630 O O . CYS A 1 83 ? 1.189 -7.056 5.380 1.00 98.62 83 CYS A O 1
ATOM 632 N N . LEU A 1 84 ? 2.338 -5.131 5.260 1.00 98.62 84 LEU A N 1
ATOM 633 C CA . LEU A 1 84 ? 2.401 -4.923 6.709 1.00 98.62 84 LEU A CA 1
ATOM 634 C C . LEU A 1 84 ? 1.000 -4.707 7.293 1.00 98.62 84 LEU A C 1
ATOM 636 O O . LEU A 1 84 ? 0.634 -5.367 8.267 1.00 98.62 84 LEU A O 1
ATOM 640 N N . ALA A 1 85 ? 0.192 -3.858 6.655 1.00 98.06 85 ALA A N 1
ATOM 641 C CA . ALA A 1 85 ? -1.190 -3.602 7.049 1.00 98.06 85 ALA A CA 1
ATOM 642 C C . ALA A 1 85 ? -2.075 -4.851 6.910 1.00 98.06 85 ALA A C 1
ATOM 644 O O . ALA A 1 85 ? -2.828 -5.176 7.827 1.00 98.06 85 ALA A O 1
ATOM 645 N N . GLY A 1 86 ? -1.934 -5.593 5.809 1.00 96.62 86 GLY A N 1
ATOM 646 C CA . GLY A 1 86 ? -2.666 -6.828 5.533 1.00 96.62 86 GLY A CA 1
ATOM 647 C C . GLY A 1 86 ? -2.395 -7.953 6.535 1.00 96.62 86 GLY A C 1
ATOM 648 O O . GLY A 1 86 ? -3.265 -8.788 6.745 1.00 96.62 86 GLY A O 1
ATOM 649 N N . HIS A 1 87 ? -1.232 -7.944 7.195 1.00 95.88 87 HIS A N 1
ATOM 650 C CA . HIS A 1 87 ? -0.880 -8.852 8.298 1.00 95.88 87 HIS A CA 1
ATOM 651 C C . HIS A 1 87 ? -1.005 -8.215 9.689 1.00 95.88 87 HIS A C 1
ATOM 653 O O . HIS A 1 87 ? -0.567 -8.783 10.698 1.00 95.88 87 HIS A O 1
ATOM 659 N N . SER A 1 88 ? -1.607 -7.027 9.761 1.00 95.81 88 SER A N 1
ATOM 660 C CA . SER A 1 88 ? -1.816 -6.285 11.000 1.00 95.81 88 SER A CA 1
ATOM 661 C C . SER A 1 88 ? -0.525 -5.994 11.784 1.00 95.81 88 SER A C 1
ATOM 663 O O . SER A 1 88 ? -0.584 -5.941 13.012 1.00 95.81 88 SER A O 1
ATOM 665 N N . ILE A 1 89 ? 0.620 -5.821 11.113 1.00 97.94 89 ILE A N 1
ATOM 666 C CA . ILE A 1 89 ? 1.898 -5.444 11.737 1.00 97.94 89 ILE A CA 1
ATOM 667 C C . ILE A 1 89 ? 1.878 -3.947 12.055 1.00 97.94 89 ILE A C 1
ATOM 669 O O . ILE A 1 89 ? 1.738 -3.122 11.158 1.00 97.94 89 ILE A O 1
ATOM 673 N N . ASP A 1 90 ? 2.046 -3.604 13.330 1.00 98.44 90 ASP A N 1
ATOM 674 C CA . ASP A 1 90 ? 2.023 -2.218 13.818 1.00 98.44 90 ASP A CA 1
ATOM 675 C C . ASP A 1 90 ? 3.429 -1.631 13.927 1.00 98.44 90 ASP A C 1
ATOM 677 O O . ASP A 1 90 ? 3.640 -0.441 13.707 1.00 98.44 90 ASP A O 1
ATOM 681 N N . ASN A 1 91 ? 4.396 -2.477 14.285 1.00 98.81 91 ASN A N 1
ATOM 682 C CA . ASN A 1 91 ? 5.744 -2.053 14.622 1.00 98.81 91 ASN A CA 1
ATOM 683 C C . ASN A 1 91 ? 6.761 -2.800 13.761 1.00 98.81 91 ASN A C 1
ATOM 685 O O . ASN A 1 91 ? 6.877 -4.025 13.847 1.00 98.81 91 ASN A O 1
ATOM 689 N N . ALA A 1 92 ? 7.537 -2.067 12.967 1.00 98.88 92 ALA A N 1
ATOM 690 C CA . ALA A 1 92 ? 8.667 -2.615 12.226 1.00 98.88 92 ALA A CA 1
ATOM 691 C C . ALA A 1 92 ? 9.718 -1.536 11.947 1.00 98.88 92 ALA A C 1
ATOM 693 O O . ALA A 1 92 ? 9.395 -0.367 11.715 1.00 98.88 92 ALA A O 1
ATOM 694 N N . LEU A 1 93 ? 10.983 -1.953 11.936 1.00 98.88 93 LEU A N 1
ATOM 695 C CA . LEU A 1 93 ? 12.093 -1.148 11.438 1.00 98.88 93 LEU A CA 1
ATOM 696 C C . LEU A 1 93 ? 12.524 -1.708 10.082 1.00 98.88 93 LEU A C 1
ATOM 698 O O . LEU A 1 93 ? 12.938 -2.862 9.997 1.00 98.88 93 LEU 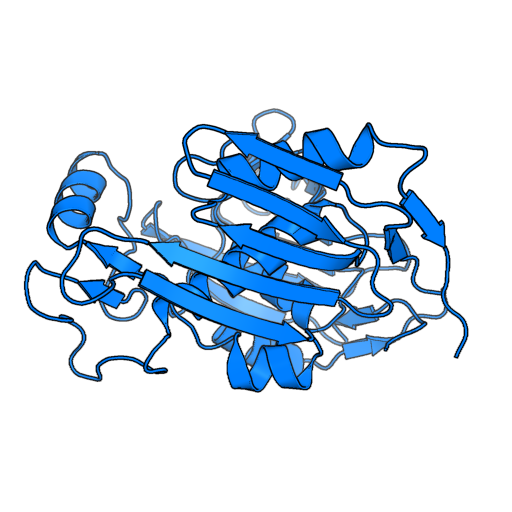A O 1
ATOM 702 N N . ILE A 1 94 ? 12.409 -0.904 9.033 1.00 98.94 94 ILE A N 1
ATOM 703 C CA . ILE A 1 94 ? 12.693 -1.292 7.653 1.00 98.94 94 ILE A CA 1
ATOM 704 C C . ILE A 1 94 ? 14.008 -0.643 7.243 1.00 98.94 94 ILE A C 1
ATOM 706 O O . ILE A 1 94 ? 14.087 0.564 7.056 1.00 98.94 94 ILE A O 1
ATOM 710 N N . GLU A 1 95 ? 15.056 -1.436 7.116 1.00 98.88 95 GLU A N 1
ATOM 711 C CA . GLU A 1 95 ? 16.374 -0.985 6.676 1.00 98.88 95 GLU A CA 1
ATOM 712 C C . GLU A 1 95 ? 16.522 -1.236 5.177 1.00 98.88 95 GLU A C 1
ATOM 714 O O . GLU A 1 95 ? 16.206 -2.333 4.726 1.00 98.88 95 GLU A O 1
ATOM 719 N N . LEU A 1 96 ? 17.018 -0.267 4.409 1.00 98.62 96 LEU A N 1
ATOM 720 C CA . LEU A 1 96 ? 17.314 -0.437 2.985 1.00 98.62 96 LEU A CA 1
ATOM 721 C C . LEU A 1 96 ? 18.580 0.321 2.576 1.00 98.62 96 LEU A C 1
ATOM 723 O O . LEU A 1 96 ? 18.870 1.388 3.115 1.00 98.62 96 LEU A O 1
ATOM 727 N N . ASP A 1 97 ? 19.328 -0.236 1.626 1.00 98.50 97 ASP A N 1
ATOM 728 C CA . ASP A 1 97 ? 20.583 0.321 1.089 1.00 98.50 97 ASP A CA 1
ATOM 729 C C . ASP A 1 97 ? 20.408 1.045 -0.266 1.00 98.50 97 ASP A C 1
ATOM 731 O O . ASP A 1 97 ? 21.358 1.246 -1.023 1.00 98.50 97 ASP A O 1
ATOM 735 N N . SER A 1 98 ? 19.176 1.442 -0.577 1.00 98.25 98 SER A N 1
ATOM 736 C CA . SER A 1 98 ? 18.803 2.244 -1.743 1.00 98.25 98 SER A CA 1
ATOM 737 C C . SER A 1 98 ? 17.606 3.125 -1.381 1.00 98.25 98 SER A C 1
ATOM 739 O O . SER A 1 98 ? 17.014 2.977 -0.318 1.00 98.25 98 SER A O 1
ATOM 741 N N . TYR A 1 99 ? 17.223 4.054 -2.256 1.00 97.94 99 TYR A N 1
ATOM 742 C CA . TYR A 1 99 ? 16.105 4.972 -2.010 1.00 97.94 99 TYR A CA 1
ATOM 743 C C . TYR A 1 99 ? 14.734 4.425 -2.432 1.00 97.94 99 TYR A C 1
ATOM 745 O O . TYR A 1 99 ? 13.743 5.131 -2.297 1.00 97.94 99 TYR A O 1
ATOM 753 N N . GLU A 1 100 ? 14.653 3.212 -2.971 1.00 98.69 100 GLU A N 1
ATOM 754 C CA . GLU A 1 100 ? 13.414 2.617 -3.482 1.00 98.69 100 GLU A CA 1
ATOM 755 C C . GLU A 1 100 ? 13.279 1.186 -2.961 1.00 98.69 100 GLU A C 1
ATOM 757 O O . GLU A 1 100 ? 14.249 0.424 -2.985 1.00 98.69 100 GLU A O 1
ATOM 762 N N . VAL A 1 101 ? 12.084 0.835 -2.484 1.00 98.75 101 VAL A N 1
ATOM 763 C CA . VAL A 1 101 ? 11.739 -0.524 -2.041 1.00 98.75 101 VAL A CA 1
ATOM 764 C C . VAL A 1 101 ? 11.829 -1.493 -3.236 1.00 98.75 101 VAL A C 1
ATOM 766 O O . VAL A 1 101 ? 11.473 -1.115 -4.356 1.00 98.75 101 VAL A O 1
ATOM 769 N N . PRO A 1 102 ? 12.315 -2.740 -3.059 1.00 98.56 102 PRO A N 1
ATOM 770 C CA . PRO A 1 102 ? 12.355 -3.697 -4.162 1.00 98.56 102 PRO A CA 1
ATOM 771 C C . PRO A 1 102 ? 10.945 -4.012 -4.665 1.00 98.56 102 PRO A C 1
ATOM 773 O O . PRO A 1 102 ? 10.072 -4.350 -3.876 1.00 98.56 102 PRO A O 1
ATOM 776 N N . ILE A 1 103 ? 10.740 -4.002 -5.981 1.00 98.50 103 ILE A N 1
ATOM 777 C CA . ILE A 1 103 ? 9.430 -4.300 -6.583 1.00 98.50 103 ILE A CA 1
ATOM 778 C C . ILE A 1 103 ? 9.033 -5.775 -6.477 1.00 98.50 103 ILE A C 1
ATOM 780 O O . ILE A 1 103 ? 7.867 -6.131 -6.621 1.00 98.50 103 ILE A O 1
ATOM 784 N N . MET A 1 104 ? 10.013 -6.650 -6.242 1.00 98.44 104 MET A N 1
ATOM 785 C CA . MET A 1 104 ? 9.837 -8.099 -6.223 1.00 98.44 104 MET A CA 1
ATOM 786 C C . MET A 1 104 ? 9.189 -8.597 -7.528 1.00 98.44 104 MET A C 1
ATOM 788 O O . MET A 1 104 ? 9.797 -8.468 -8.588 1.00 98.44 104 MET A O 1
ATOM 792 N N . ASP A 1 105 ? 7.977 -9.149 -7.463 1.00 98.38 105 ASP A N 1
ATOM 793 C CA . ASP A 1 105 ? 7.205 -9.620 -8.617 1.00 98.38 105 ASP A CA 1
ATOM 794 C C . ASP A 1 105 ? 6.091 -8.640 -9.038 1.00 98.38 105 ASP A C 1
ATOM 796 O O . ASP A 1 105 ? 5.209 -9.003 -9.819 1.00 98.38 105 ASP A O 1
ATOM 800 N N . GLY A 1 106 ? 6.110 -7.410 -8.515 1.00 98.25 106 GLY A N 1
ATOM 801 C CA . GLY A 1 106 ? 5.083 -6.395 -8.751 1.00 98.25 106 GLY A CA 1
ATOM 802 C C . GLY A 1 106 ? 3.883 -6.471 -7.821 1.00 98.25 106 GLY A C 1
ATOM 803 O O . GLY A 1 106 ? 2.957 -5.679 -7.980 1.00 98.25 106 GLY A O 1
ATOM 804 N N . SER A 1 107 ? 3.850 -7.431 -6.900 1.00 98.81 107 SER A N 1
ATOM 805 C CA . SER A 1 107 ? 2.777 -7.620 -5.927 1.00 98.81 107 SER A CA 1
ATOM 806 C C . SER A 1 107 ? 3.322 -7.622 -4.493 1.00 98.81 107 SER A C 1
ATOM 808 O O . SER A 1 107 ? 4.529 -7.568 -4.261 1.00 98.81 107 SER A O 1
ATOM 810 N N . ALA A 1 108 ? 2.433 -7.726 -3.505 1.00 98.75 108 ALA A N 1
ATOM 811 C CA . ALA A 1 108 ? 2.820 -7.863 -2.101 1.00 98.75 108 ALA A CA 1
ATOM 812 C C . ALA A 1 108 ? 3.168 -9.314 -1.712 1.00 98.75 108 ALA A C 1
ATOM 814 O O . ALA A 1 108 ? 3.724 -9.549 -0.640 1.00 98.75 108 ALA A O 1
ATOM 815 N N . TYR A 1 109 ? 2.860 -10.300 -2.560 1.00 98.62 109 TYR A N 1
ATOM 816 C CA . TYR A 1 109 ? 2.959 -11.720 -2.220 1.00 98.62 109 TYR A CA 1
ATOM 817 C C . TYR A 1 109 ? 4.366 -12.190 -1.814 1.00 98.62 109 TYR A C 1
ATOM 819 O O . TYR A 1 109 ? 4.471 -12.967 -0.856 1.00 98.62 109 TYR A O 1
ATOM 827 N N . PRO A 1 110 ? 5.463 -11.741 -2.458 1.00 98.62 110 PRO A N 1
ATOM 828 C CA . PRO A 1 110 ? 6.807 -12.081 -2.003 1.00 98.62 110 PRO A CA 1
ATOM 829 C C . PRO A 1 110 ? 7.077 -11.598 -0.573 1.00 98.62 110 PRO A C 1
ATOM 831 O O . PRO A 1 110 ? 7.608 -12.360 0.234 1.00 98.62 110 PRO A O 1
ATOM 834 N N . PHE A 1 111 ? 6.640 -10.382 -0.221 1.00 98.62 111 PHE A N 1
ATOM 835 C CA . PHE A 1 111 ? 6.742 -9.873 1.150 1.00 98.62 111 PHE A CA 1
ATOM 836 C C . PHE A 1 111 ? 5.884 -10.687 2.119 1.00 98.62 111 PHE A C 1
ATOM 838 O O . PHE A 1 111 ? 6.383 -11.109 3.162 1.00 98.62 111 PHE A O 1
ATOM 845 N N . THR A 1 112 ? 4.634 -10.983 1.749 1.00 98.19 112 THR A N 1
ATOM 846 C CA . THR A 1 112 ? 3.715 -11.821 2.534 1.00 98.19 112 THR A CA 1
ATOM 847 C C . THR A 1 112 ? 4.334 -13.178 2.848 1.00 98.19 112 THR A C 1
ATOM 849 O O . THR A 1 112 ? 4.370 -13.596 4.004 1.00 98.19 112 THR A O 1
ATOM 852 N N . SER A 1 113 ? 4.886 -13.848 1.836 1.00 98.12 113 SER A N 1
ATOM 853 C CA . SER A 1 113 ? 5.509 -15.166 1.985 1.00 98.12 113 SER A CA 1
ATOM 854 C C . SER A 1 113 ? 6.691 -15.126 2.957 1.00 98.12 113 SER A C 1
ATOM 856 O O . SER A 1 113 ? 6.816 -15.980 3.835 1.00 98.12 113 SER A O 1
ATOM 858 N N . LEU A 1 114 ? 7.543 -14.106 2.837 1.00 98.38 114 LEU A N 1
ATOM 859 C CA . LEU A 1 114 ? 8.719 -13.941 3.687 1.00 98.38 114 LEU A CA 1
ATOM 860 C C . LEU A 1 114 ? 8.353 -13.592 5.140 1.00 98.38 114 LEU A C 1
ATOM 862 O O . LEU A 1 114 ? 8.930 -14.159 6.067 1.00 98.38 114 LEU A O 1
ATOM 866 N N . ILE A 1 115 ? 7.364 -12.719 5.350 1.00 98.06 115 ILE A N 1
ATOM 867 C CA . ILE A 1 115 ? 6.857 -12.367 6.686 1.00 98.06 115 ILE A CA 1
ATOM 868 C C . ILE A 1 115 ? 6.219 -13.578 7.367 1.00 98.06 115 ILE A C 1
ATOM 870 O O . ILE A 1 115 ? 6.483 -13.825 8.544 1.00 98.06 115 ILE A O 1
ATOM 874 N N . LYS A 1 116 ? 5.430 -14.376 6.638 1.00 96.00 116 LYS A N 1
ATOM 875 C CA . LYS A 1 116 ? 4.852 -15.612 7.181 1.00 96.00 116 LYS A CA 1
ATOM 876 C C . LYS A 1 116 ? 5.926 -16.591 7.641 1.00 96.00 116 LYS A C 1
ATOM 878 O O . LYS A 1 116 ? 5.801 -17.146 8.728 1.00 96.00 116 LYS A O 1
ATOM 883 N N . ASN A 1 117 ? 6.986 -16.758 6.851 1.00 97.44 117 ASN A N 1
ATOM 884 C CA . ASN A 1 117 ? 8.101 -17.637 7.200 1.00 97.44 117 ASN A CA 1
ATOM 885 C C . ASN A 1 117 ? 8.875 -17.151 8.435 1.00 97.44 117 ASN A C 1
ATOM 887 O O . ASN A 1 117 ? 9.293 -17.969 9.249 1.00 97.44 117 ASN A O 1
ATOM 891 N N . ALA A 1 118 ? 9.050 -15.837 8.597 1.00 97.75 118 ALA A N 1
ATOM 892 C CA . ALA A 1 118 ? 9.670 -15.268 9.796 1.00 97.75 118 ALA A CA 1
ATOM 893 C C . ALA A 1 118 ? 8.767 -15.342 11.038 1.00 97.75 118 ALA A C 1
ATOM 895 O O . ALA A 1 118 ? 9.257 -15.306 12.169 1.00 97.75 118 ALA A O 1
ATOM 896 N N . GLY A 1 119 ? 7.454 -15.453 10.834 1.00 98.00 119 GLY A N 1
ATOM 897 C CA . GLY A 1 119 ? 6.446 -15.431 11.882 1.00 98.00 119 GLY A CA 1
ATOM 898 C C . GLY A 1 119 ? 6.120 -14.015 12.358 1.00 98.00 119 GLY A C 1
ATOM 899 O O . GLY A 1 119 ? 6.882 -13.063 12.181 1.00 98.00 119 GLY A O 1
ATOM 900 N N . ILE A 1 120 ? 4.964 -13.886 13.003 1.00 97.81 120 ILE A N 1
ATOM 901 C CA . ILE A 1 120 ? 4.461 -12.633 13.568 1.00 97.81 120 ILE A CA 1
ATOM 902 C C . ILE A 1 120 ? 4.345 -12.811 15.077 1.00 97.81 120 ILE A C 1
ATOM 904 O O . ILE A 1 120 ? 3.847 -13.830 15.554 1.00 97.81 120 ILE A O 1
ATOM 908 N N . LYS A 1 121 ? 4.812 -11.815 15.825 1.00 97.69 121 LYS A N 1
ATOM 909 C CA . LYS A 1 121 ? 4.806 -11.795 17.283 1.00 97.69 121 LYS A CA 1
ATOM 910 C C . LYS A 1 121 ? 3.844 -10.724 17.783 1.00 97.69 121 LYS A C 1
ATOM 912 O O . LYS A 1 121 ? 3.989 -9.551 17.441 1.00 97.69 121 LYS A O 1
ATOM 917 N N . GLU A 1 122 ? 2.893 -11.127 18.619 1.00 97.56 122 GLU A N 1
ATOM 918 C CA . GLU A 1 122 ? 2.078 -10.187 19.391 1.00 97.56 122 GLU A CA 1
ATOM 919 C C . GLU A 1 122 ? 2.904 -9.540 20.510 1.00 97.56 122 GLU A C 1
ATOM 921 O O . GLU A 1 122 ? 3.843 -10.127 21.052 1.00 97.56 122 GLU A O 1
ATOM 926 N N . GLN A 1 123 ? 2.558 -8.304 20.843 1.00 97.94 123 GLN A N 1
ATOM 927 C CA . GLN A 1 123 ? 3.203 -7.488 21.862 1.00 97.94 123 GLN A CA 1
ATOM 928 C C . GLN A 1 123 ? 2.202 -7.159 22.975 1.00 97.94 123 GLN A C 1
ATOM 930 O O . GLN A 1 123 ? 0.993 -7.282 22.798 1.00 97.94 123 GLN A O 1
ATOM 935 N N . GLU A 1 124 ? 2.693 -6.738 24.140 1.00 95.44 124 GLU A N 1
ATOM 936 C CA . GLU A 1 124 ? 1.844 -6.592 25.334 1.00 95.44 124 GLU A CA 1
ATOM 937 C C . GLU A 1 124 ? 0.824 -5.447 25.256 1.00 95.44 124 GLU A C 1
ATOM 939 O O . GLU A 1 124 ? -0.197 -5.487 25.942 1.00 95.44 124 GLU A O 1
ATOM 944 N N . ASN A 1 125 ? 1.063 -4.436 24.417 1.00 95.62 125 ASN A N 1
ATOM 945 C CA . ASN A 1 125 ? 0.184 -3.274 24.346 1.00 95.62 125 ASN A CA 1
ATOM 946 C C . ASN A 1 125 ? -1.028 -3.497 23.440 1.00 95.62 125 ASN A C 1
ATOM 948 O O . ASN A 1 125 ? -0.916 -4.143 22.391 1.00 95.62 125 ASN A O 1
ATOM 952 N N . PRO A 1 126 ? -2.174 -2.888 23.791 1.00 95.75 126 PRO A N 1
ATOM 953 C CA . PRO A 1 126 ? -3.343 -2.929 22.939 1.00 95.75 126 PRO A CA 1
ATOM 954 C C . PRO A 1 126 ? -3.092 -2.170 21.632 1.00 95.75 126 PRO A C 1
ATOM 956 O O . PRO A 1 126 ? -2.337 -1.191 21.567 1.00 95.75 126 PRO A O 1
ATOM 959 N N . LYS A 1 127 ? -3.763 -2.635 20.584 1.00 95.69 127 LYS A N 1
ATOM 960 C CA . LYS A 1 127 ? -3.822 -1.978 19.284 1.00 95.69 127 LYS A CA 1
ATOM 961 C C . LYS A 1 127 ? -4.877 -0.874 19.327 1.00 95.69 127 LYS A C 1
ATOM 963 O O . LYS A 1 127 ? -6.000 -1.102 19.778 1.00 95.69 127 LYS A O 1
ATOM 968 N N . TYR A 1 128 ? -4.499 0.309 18.860 1.00 95.94 128 TYR A N 1
ATOM 969 C CA . TYR A 1 128 ? -5.419 1.421 18.646 1.00 95.94 128 TYR A CA 1
ATOM 970 C C . TYR A 1 128 ? -5.887 1.415 17.198 1.00 95.94 128 TYR A C 1
ATOM 972 O O . TYR A 1 128 ? -5.117 1.106 16.293 1.00 95.94 128 TYR A O 1
ATOM 980 N N . PHE A 1 129 ? -7.141 1.781 16.998 1.00 97.62 129 PHE A N 1
ATOM 981 C CA . PHE A 1 129 ? -7.789 1.859 15.701 1.00 97.62 129 PHE A CA 1
ATOM 982 C C . PHE A 1 129 ? -8.242 3.286 15.432 1.00 97.62 129 PHE A C 1
ATOM 984 O O . PHE A 1 129 ? -8.548 4.029 16.364 1.00 97.62 129 PHE A O 1
ATOM 991 N N . PHE A 1 130 ? -8.308 3.643 14.156 1.00 97.88 130 PHE A N 1
ATOM 992 C CA . PHE A 1 130 ? -8.954 4.855 13.677 1.00 97.88 130 PHE A CA 1
ATOM 993 C C . PHE A 1 130 ? -10.380 4.513 13.245 1.00 97.88 130 PHE A C 1
ATOM 995 O O . PHE A 1 130 ? -10.581 3.796 12.264 1.00 97.88 130 PHE A O 1
ATOM 1002 N N . ILE A 1 131 ? -11.368 4.968 14.008 1.00 98.19 131 ILE A N 1
ATOM 1003 C CA . ILE A 1 131 ? -12.754 4.507 13.919 1.00 98.19 131 ILE A CA 1
ATOM 1004 C C . ILE A 1 131 ? -13.604 5.599 13.287 1.00 98.19 131 ILE A C 1
ATOM 1006 O O . ILE A 1 131 ? -13.763 6.672 13.865 1.00 98.19 131 ILE A O 1
ATOM 1010 N N . ILE A 1 132 ? -14.182 5.320 12.119 1.00 98.50 132 ILE A N 1
ATOM 1011 C CA . ILE A 1 132 ? -15.093 6.253 11.452 1.00 98.50 132 ILE A CA 1
ATOM 1012 C C . ILE A 1 132 ? -16.471 6.210 12.113 1.00 98.50 132 ILE A C 1
ATOM 1014 O O . ILE A 1 132 ? -17.074 5.146 12.252 1.00 98.50 132 ILE A O 1
ATOM 1018 N N . LYS A 1 133 ? -16.969 7.384 12.511 1.00 98.31 133 LYS A N 1
ATOM 1019 C CA . LYS A 1 133 ? -18.261 7.592 13.188 1.00 98.31 133 LYS A CA 1
ATOM 1020 C C . LYS A 1 133 ? -19.315 8.171 12.261 1.00 98.31 133 LYS A C 1
ATOM 1022 O O . LYS A 1 133 ? -20.481 7.806 12.375 1.00 98.31 133 LYS A O 1
ATOM 1027 N N . GLU A 1 134 ? -18.892 8.986 11.301 1.00 98.31 134 GLU A N 1
ATOM 1028 C CA . GLU A 1 134 ? -19.762 9.581 10.289 1.00 98.31 134 GLU A CA 1
ATOM 1029 C C . GLU A 1 134 ? -19.114 9.509 8.901 1.00 98.31 134 GLU A C 1
ATOM 1031 O O . GLU A 1 134 ? -17.886 9.475 8.809 1.00 98.31 134 GLU A O 1
ATOM 1036 N N . PRO A 1 135 ? -19.899 9.468 7.807 1.00 98.50 135 PRO A N 1
ATOM 1037 C CA . PRO A 1 135 ? -19.340 9.404 6.465 1.00 98.50 135 PRO A CA 1
ATOM 1038 C C . PRO A 1 135 ? -18.435 10.599 6.131 1.00 98.50 135 PRO A C 1
ATOM 1040 O O . PRO A 1 135 ? -18.856 11.749 6.228 1.00 98.50 135 PRO A O 1
ATOM 1043 N N . ILE A 1 136 ? -17.218 10.327 5.654 1.00 98.69 136 ILE A N 1
ATOM 1044 C CA . ILE A 1 136 ? -16.274 11.348 5.173 1.00 98.69 136 ILE A CA 1
ATOM 1045 C C . ILE A 1 136 ? -16.030 11.126 3.684 1.00 98.69 136 ILE A C 1
ATOM 1047 O O . ILE A 1 136 ? -15.661 10.031 3.270 1.00 98.69 136 ILE A O 1
ATOM 1051 N N . GLU A 1 137 ? -16.196 12.167 2.873 1.00 98.38 137 GLU A N 1
ATOM 1052 C CA . GLU A 1 137 ? -16.126 12.071 1.413 1.00 98.38 137 GLU A CA 1
ATOM 1053 C C . GLU A 1 137 ? -15.142 13.072 0.805 1.00 98.38 137 GLU A C 1
ATOM 1055 O O . GLU A 1 137 ? -15.164 14.254 1.141 1.00 98.38 137 GLU A O 1
ATOM 1060 N N . LEU A 1 138 ? -14.343 12.630 -0.167 1.00 98.62 138 LEU A N 1
ATOM 1061 C CA . LEU A 1 138 ? -13.633 13.480 -1.122 1.00 98.62 138 LEU A CA 1
ATOM 1062 C C . LEU A 1 138 ? -14.063 13.101 -2.543 1.00 98.62 138 LEU A C 1
ATOM 1064 O O . LEU A 1 138 ? -13.985 11.934 -2.924 1.00 98.62 138 LEU A O 1
ATOM 1068 N N . LYS A 1 139 ? -14.498 14.088 -3.330 1.00 98.31 139 LYS A N 1
ATOM 1069 C CA . LYS A 1 139 ? -14.914 13.938 -4.729 1.00 98.31 139 LYS A CA 1
ATOM 1070 C C . LYS A 1 139 ? -14.294 15.042 -5.568 1.00 98.31 139 LYS A C 1
ATOM 1072 O O . LYS A 1 139 ? -14.463 16.212 -5.244 1.00 98.31 139 LYS A O 1
ATOM 1077 N N . GLU A 1 140 ? -13.633 14.673 -6.658 1.00 97.31 140 GLU A N 1
ATOM 1078 C CA . GLU A 1 140 ? -13.040 15.636 -7.585 1.00 97.31 140 GLU A CA 1
ATOM 1079 C C . GLU A 1 140 ? -12.832 15.004 -8.964 1.00 97.31 140 GLU A C 1
ATOM 1081 O O . GLU A 1 140 ? -12.351 13.878 -9.060 1.00 97.31 140 GLU A O 1
ATOM 1086 N N . ASN A 1 141 ? -13.173 15.714 -10.045 1.00 95.00 141 ASN A N 1
ATOM 1087 C CA . ASN A 1 141 ? -12.855 15.312 -11.426 1.00 95.00 141 ASN A CA 1
ATOM 1088 C C . ASN A 1 141 ? -13.247 13.857 -11.780 1.00 95.00 141 ASN A C 1
ATOM 1090 O O . ASN A 1 141 ? -12.511 13.139 -12.458 1.00 95.00 141 ASN A O 1
ATOM 1094 N N . GLY A 1 142 ? -14.405 13.398 -11.289 1.00 94.44 142 GLY A N 1
ATOM 1095 C CA . GLY A 1 142 ? -14.895 12.030 -11.503 1.00 94.44 142 GLY A CA 1
ATOM 1096 C C . GLY A 1 142 ? -14.180 10.948 -10.683 1.00 94.44 142 GLY A C 1
ATOM 1097 O O . GLY A 1 142 ? -14.425 9.768 -10.915 1.00 94.44 142 GLY A O 1
ATOM 1098 N N . LYS A 1 143 ? -13.315 11.325 -9.737 1.00 97.88 143 LYS A N 1
ATOM 1099 C CA . LYS A 1 143 ? -12.715 10.452 -8.721 1.00 97.88 143 LYS A CA 1
ATOM 1100 C C . LYS A 1 143 ? -13.441 10.635 -7.392 1.00 97.88 143 LYS A C 1
ATOM 1102 O O . LYS A 1 143 ? -13.920 11.732 -7.093 1.00 97.88 143 LYS A O 1
ATOM 1107 N N . SER A 1 144 ? -13.515 9.582 -6.584 1.00 98.62 144 SER A N 1
ATOM 1108 C CA . SER A 1 144 ? -14.086 9.673 -5.239 1.00 98.62 144 SER A CA 1
ATOM 1109 C C . SER A 1 144 ? -13.473 8.682 -4.260 1.00 98.62 144 SER A C 1
ATOM 1111 O O . SER A 1 144 ? -13.201 7.540 -4.624 1.00 98.62 144 SER A O 1
ATOM 1113 N N . VAL A 1 145 ? -13.336 9.101 -3.006 1.00 98.69 145 VAL A N 1
ATOM 1114 C CA . VAL A 1 145 ? -13.081 8.234 -1.852 1.00 98.69 145 VAL A CA 1
ATOM 1115 C C . VAL A 1 145 ? -14.094 8.616 -0.783 1.00 98.69 145 VAL A C 1
ATOM 1117 O O . VAL A 1 145 ? -14.202 9.787 -0.419 1.00 98.69 145 VAL A O 1
ATOM 1120 N N . VAL A 1 146 ? -14.849 7.636 -0.300 1.00 98.75 146 VAL A N 1
ATOM 1121 C CA . VAL A 1 146 ? -15.807 7.810 0.792 1.00 98.75 146 VAL A CA 1
ATOM 1122 C C . VAL A 1 146 ? -15.505 6.784 1.868 1.00 98.75 146 VAL A C 1
ATOM 1124 O O . VAL A 1 146 ? -15.433 5.597 1.567 1.00 98.75 146 VAL A O 1
ATOM 1127 N N . ALA A 1 147 ? -15.337 7.223 3.109 1.00 98.81 147 ALA A N 1
ATOM 1128 C CA . ALA A 1 147 ? -15.237 6.344 4.263 1.00 98.81 147 ALA A CA 1
ATOM 1129 C C . ALA A 1 147 ? -16.573 6.332 5.000 1.00 98.81 147 ALA A C 1
ATOM 1131 O O . ALA A 1 147 ? -16.991 7.364 5.516 1.00 98.81 147 ALA A O 1
ATOM 1132 N N . PHE A 1 148 ? -17.232 5.178 5.056 1.00 98.81 148 PHE A N 1
ATOM 1133 C CA . PHE A 1 148 ? -18.430 4.966 5.867 1.00 98.81 148 PHE A CA 1
ATOM 1134 C C . PHE A 1 148 ? -18.075 4.289 7.196 1.00 98.81 148 PHE A C 1
ATOM 1136 O O . PHE A 1 148 ? -17.138 3.483 7.224 1.00 98.81 148 PHE A O 1
ATOM 1143 N N . PRO A 1 149 ? -18.841 4.536 8.274 1.00 98.50 149 PRO A N 1
ATOM 1144 C CA . PRO A 1 149 ? -18.713 3.776 9.513 1.00 98.50 149 PRO A CA 1
ATOM 1145 C C . PRO A 1 149 ? -18.835 2.268 9.261 1.00 98.50 149 PRO A C 1
ATOM 1147 O O . PRO A 1 149 ? -19.746 1.815 8.568 1.00 98.50 149 PRO A O 1
ATOM 1150 N N . SER A 1 150 ? -17.912 1.489 9.820 1.00 97.69 150 SER A N 1
ATOM 1151 C CA . SER A 1 150 ? -17.903 0.025 9.733 1.00 97.69 150 SER A CA 1
ATOM 1152 C C . SER A 1 150 ? -17.176 -0.554 10.942 1.00 97.69 150 SER A C 1
ATOM 1154 O O . SER A 1 150 ? -16.245 0.063 11.454 1.00 97.69 150 SER A O 1
ATOM 1156 N N . SER A 1 151 ? -17.572 -1.746 11.390 1.00 94.75 151 SER A N 1
ATOM 1157 C CA . SER A 1 151 ? -16.875 -2.486 12.454 1.00 94.75 151 SER A CA 1
ATOM 1158 C C . SER A 1 151 ? -15.630 -3.228 11.957 1.00 94.75 151 SER A C 1
ATOM 1160 O O . SER A 1 151 ? -14.841 -3.710 12.764 1.00 94.75 151 SER A O 1
ATOM 1162 N N . THR A 1 152 ? -15.439 -3.321 10.641 1.00 95.56 152 THR A N 1
ATOM 1163 C CA . THR A 1 152 ? -14.288 -3.951 9.984 1.00 95.56 152 THR A CA 1
ATOM 1164 C C . THR A 1 152 ? -13.662 -3.006 8.964 1.00 95.56 152 THR A C 1
ATOM 1166 O O . THR A 1 152 ? -14.267 -1.999 8.577 1.00 95.56 152 THR A O 1
ATOM 1169 N N . PHE A 1 153 ? -12.450 -3.332 8.509 1.00 97.38 153 PHE A N 1
ATOM 1170 C CA . PHE A 1 153 ? -11.835 -2.635 7.388 1.00 97.38 153 PHE A CA 1
ATOM 1171 C C . PHE A 1 153 ? -12.323 -3.241 6.072 1.00 97.38 153 PHE A C 1
ATOM 1173 O O . PHE A 1 153 ? -11.809 -4.256 5.606 1.00 97.38 153 PHE A O 1
ATOM 1180 N N . LYS A 1 154 ? -13.321 -2.610 5.460 1.00 98.56 154 LYS A N 1
ATOM 1181 C CA . LYS A 1 154 ? -13.864 -3.023 4.167 1.00 98.56 154 LYS A CA 1
ATOM 1182 C C . LYS A 1 154 ? -13.421 -2.052 3.086 1.00 98.56 154 LYS A C 1
ATOM 1184 O O . LYS A 1 154 ? -13.442 -0.842 3.283 1.00 98.56 154 LYS A O 1
ATOM 1189 N N . ILE A 1 155 ? -13.090 -2.565 1.911 1.00 98.75 155 ILE A N 1
ATOM 1190 C CA . ILE A 1 155 ? -12.741 -1.749 0.751 1.00 98.75 155 ILE A CA 1
ATOM 1191 C C . ILE A 1 155 ? -13.542 -2.207 -0.463 1.00 98.75 155 ILE A C 1
ATOM 1193 O O . ILE A 1 155 ? -13.593 -3.392 -0.783 1.00 98.75 155 ILE A O 1
ATOM 1197 N N . THR A 1 156 ? -14.192 -1.262 -1.133 1.00 98.88 156 THR A N 1
ATOM 1198 C CA . THR A 1 156 ? -14.802 -1.444 -2.448 1.00 98.88 156 THR A CA 1
ATOM 1199 C C . THR A 1 156 ? -14.117 -0.494 -3.404 1.00 98.88 156 THR A C 1
ATOM 1201 O O . THR A 1 156 ? -14.197 0.719 -3.230 1.00 98.88 156 THR A O 1
ATOM 1204 N N . TYR A 1 157 ? -13.464 -1.032 -4.425 1.00 98.88 157 TYR A N 1
ATOM 1205 C CA . TYR A 1 157 ? -12.739 -0.239 -5.402 1.00 98.88 157 TYR A CA 1
ATOM 1206 C C . TYR A 1 157 ? -13.350 -0.432 -6.779 1.00 98.88 157 TYR A C 1
ATOM 1208 O O . TYR A 1 157 ? -13.583 -1.559 -7.206 1.00 98.88 157 TYR A O 1
ATOM 1216 N N . THR A 1 158 ? -13.579 0.670 -7.488 1.00 98.81 158 THR A N 1
ATOM 1217 C CA . THR A 1 158 ? -13.976 0.663 -8.895 1.00 98.81 158 THR A CA 1
ATOM 1218 C C . THR A 1 158 ? -12.942 1.390 -9.745 1.00 98.81 158 THR A C 1
ATOM 1220 O O . THR A 1 158 ? -12.737 2.596 -9.588 1.00 98.81 158 THR A O 1
ATOM 1223 N N . ILE A 1 159 ? -12.316 0.660 -10.666 1.00 98.44 159 ILE A N 1
ATOM 1224 C CA . ILE A 1 159 ? -11.501 1.239 -11.737 1.00 98.44 159 ILE A CA 1
ATOM 1225 C C . ILE A 1 159 ? -12.353 1.436 -12.986 1.00 98.44 159 ILE A C 1
ATOM 1227 O O . ILE A 1 159 ? -13.321 0.710 -13.211 1.00 98.44 159 ILE A O 1
ATOM 1231 N N . GLU A 1 160 ? -11.976 2.404 -13.811 1.00 97.19 160 GLU A N 1
ATOM 1232 C CA . GLU A 1 160 ? -12.609 2.651 -15.100 1.00 97.19 160 GLU A CA 1
ATOM 1233 C C . GLU A 1 160 ? -11.554 3.183 -16.066 1.00 97.19 160 GLU A C 1
ATOM 1235 O O . GLU A 1 160 ? -11.124 4.332 -15.957 1.00 97.19 160 GLU A O 1
ATOM 1240 N N . PHE A 1 161 ? -11.112 2.311 -16.969 1.00 95.50 161 PHE A N 1
ATOM 1241 C CA . PHE A 1 161 ? -10.125 2.615 -17.996 1.00 95.50 161 PHE A CA 1
ATOM 1242 C C . PHE A 1 161 ? -10.774 2.550 -19.373 1.00 95.50 161 PHE A C 1
ATOM 1244 O O . PHE A 1 161 ? -11.497 1.596 -19.679 1.00 95.50 161 PHE A O 1
ATOM 1251 N N . ASP A 1 162 ? -10.452 3.525 -20.221 1.00 94.44 162 ASP A N 1
ATOM 1252 C CA . ASP A 1 162 ? -10.772 3.488 -21.648 1.00 94.44 162 ASP A CA 1
ATOM 1253 C C . ASP A 1 162 ? -9.804 2.541 -22.376 1.00 94.44 162 ASP A C 1
ATOM 1255 O O . ASP A 1 162 ? -8.905 2.938 -23.113 1.00 94.44 162 ASP A O 1
ATOM 1259 N N . HIS A 1 163 ? -9.914 1.252 -22.051 1.00 94.88 163 HIS A N 1
ATOM 1260 C CA . HIS A 1 163 ? -9.082 0.197 -22.605 1.00 94.88 163 HIS A CA 1
ATOM 1261 C C . HIS A 1 163 ? -9.897 -1.093 -22.748 1.00 94.88 163 HIS A C 1
ATOM 1263 O O . HIS A 1 163 ? -10.519 -1.521 -21.769 1.00 94.88 163 HIS A O 1
ATOM 1269 N N . PRO A 1 164 ? -9.870 -1.777 -23.907 1.00 93.06 164 PRO A N 1
ATOM 1270 C CA . PRO A 1 164 ? -10.735 -2.926 -24.180 1.00 93.06 164 PRO A CA 1
ATOM 1271 C C . PRO A 1 164 ? -10.487 -4.133 -23.270 1.00 93.06 164 PRO A C 1
ATOM 1273 O O . PRO A 1 164 ? -11.368 -4.978 -23.158 1.00 93.06 164 PRO A O 1
ATOM 1276 N N . LEU A 1 165 ? -9.325 -4.230 -22.620 1.00 93.00 165 LEU A N 1
ATOM 1277 C CA . LEU A 1 165 ? -9.018 -5.319 -21.682 1.00 93.00 165 LEU A CA 1
ATOM 1278 C C . LEU A 1 165 ? -9.271 -4.965 -20.214 1.00 93.00 165 LEU A C 1
ATOM 1280 O O . LEU A 1 165 ? -9.675 -5.828 -19.443 1.00 93.00 165 LEU A O 1
ATOM 1284 N N . VAL A 1 166 ? -9.040 -3.708 -19.822 1.00 95.12 166 VAL A N 1
ATOM 1285 C CA . VAL A 1 166 ? -9.161 -3.295 -18.415 1.00 95.12 166 VAL A CA 1
ATOM 1286 C C . VAL A 1 166 ? -10.607 -2.900 -18.121 1.00 95.12 166 VAL A C 1
ATOM 1288 O O . VAL A 1 166 ? -11.208 -3.430 -17.191 1.00 95.12 166 VAL A O 1
ATOM 1291 N N . LYS A 1 167 ? -11.201 -2.053 -18.975 1.00 95.38 167 LYS A N 1
ATOM 1292 C CA . LYS A 1 167 ? -12.583 -1.563 -18.874 1.00 95.38 167 LYS A CA 1
ATOM 1293 C C . LYS A 1 167 ? -12.909 -1.031 -17.468 1.00 95.38 167 LYS A C 1
ATOM 1295 O O . LYS A 1 167 ? -12.052 -0.515 -16.747 1.00 95.38 167 LYS A O 1
ATOM 1300 N N . LYS A 1 168 ? -14.183 -1.128 -17.094 1.00 97.94 168 LYS A N 1
ATOM 1301 C CA . LYS A 1 168 ? -14.672 -0.911 -15.741 1.00 97.94 168 LYS A CA 1
ATOM 1302 C C . LYS A 1 168 ? -14.644 -2.223 -14.972 1.00 97.94 168 LYS A C 1
ATOM 1304 O O . LYS A 1 168 ? -15.220 -3.208 -15.428 1.00 97.94 168 LYS A O 1
ATOM 1309 N N . GLN A 1 169 ? -14.026 -2.215 -13.799 1.00 98.38 169 GLN A N 1
ATOM 1310 C CA . GLN A 1 169 ? -14.010 -3.357 -12.886 1.00 98.38 169 GLN A CA 1
ATOM 1311 C C . GLN A 1 169 ? -14.324 -2.866 -11.481 1.00 98.38 169 GLN A C 1
ATOM 1313 O O . GLN A 1 169 ? -13.951 -1.749 -11.117 1.00 98.38 169 GLN A O 1
ATOM 1318 N N . SER A 1 170 ? -15.007 -3.693 -10.696 1.00 98.50 170 SER A N 1
ATOM 1319 C CA . SER A 1 170 ? -15.309 -3.402 -9.300 1.00 98.50 170 SER A CA 1
ATOM 1320 C C . SER A 1 170 ? -15.040 -4.638 -8.457 1.00 98.50 170 SER A C 1
ATOM 1322 O O . SER A 1 170 ? -15.453 -5.733 -8.835 1.00 98.50 170 SER A O 1
ATOM 1324 N N . TYR A 1 171 ? -14.353 -4.459 -7.333 1.00 98.69 171 TYR A N 1
ATOM 1325 C CA . TYR A 1 171 ? -14.123 -5.518 -6.356 1.00 98.69 171 TYR A CA 1
ATOM 1326 C C . TYR A 1 171 ? -14.387 -4.996 -4.950 1.00 98.69 171 TYR A C 1
ATOM 1328 O O . TYR A 1 171 ? -14.097 -3.837 -4.648 1.00 98.69 171 TYR A O 1
ATOM 1336 N N . SER A 1 172 ? -14.943 -5.847 -4.090 1.00 98.62 172 SER A N 1
ATOM 1337 C CA . SER A 1 172 ? -15.196 -5.529 -2.689 1.00 98.62 172 SER A CA 1
ATOM 1338 C C . SER A 1 172 ? -14.652 -6.633 -1.798 1.00 98.62 172 SER A C 1
ATOM 1340 O O . SER A 1 172 ? -14.976 -7.796 -2.011 1.00 98.62 172 SER A O 1
ATOM 1342 N N . ALA A 1 173 ? -13.908 -6.256 -0.762 1.00 97.50 173 ALA A N 1
ATOM 1343 C CA . ALA A 1 173 ? -13.319 -7.184 0.195 1.00 97.50 173 ALA A CA 1
ATOM 1344 C C . ALA A 1 173 ? -13.409 -6.636 1.623 1.00 97.50 173 ALA A C 1
ATOM 1346 O O . ALA A 1 173 ? -13.211 -5.442 1.847 1.00 97.50 173 ALA A O 1
ATOM 1347 N N . ASP A 1 174 ? -13.703 -7.517 2.577 1.00 97.19 174 ASP A N 1
ATO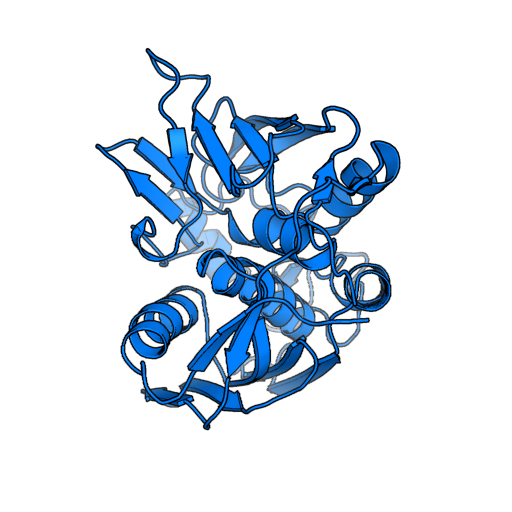M 1348 C CA . ASP A 1 174 ? -13.505 -7.264 4.006 1.00 97.19 174 ASP A CA 1
ATOM 1349 C C . ASP A 1 174 ? -12.099 -7.760 4.372 1.00 97.19 174 ASP A C 1
ATOM 1351 O O . ASP A 1 174 ? -11.803 -8.955 4.294 1.00 97.19 174 ASP A O 1
ATOM 1355 N N . ILE A 1 175 ? -11.189 -6.827 4.633 1.00 96.56 175 ILE A N 1
ATOM 1356 C CA . ILE A 1 175 ? -9.760 -7.105 4.706 1.00 96.56 175 ILE A CA 1
ATOM 1357 C C . ILE A 1 175 ? -9.428 -7.741 6.056 1.00 96.56 175 ILE A C 1
ATOM 1359 O O . ILE A 1 175 ? -9.461 -7.115 7.114 1.00 96.56 175 ILE A O 1
ATOM 1363 N N . SER A 1 176 ? -9.038 -9.008 5.984 1.00 94.25 176 SER A N 1
ATOM 1364 C CA . SER A 1 176 ? -8.444 -9.797 7.062 1.00 94.25 176 SER A CA 1
ATOM 1365 C C . SER A 1 176 ? -7.156 -10.448 6.562 1.00 94.25 176 SER A C 1
ATOM 1367 O O . SER A 1 176 ? -6.964 -10.531 5.350 1.00 94.25 176 SER A O 1
ATOM 1369 N N . ASP A 1 177 ? -6.316 -10.979 7.456 1.00 92.44 177 ASP A N 1
ATOM 1370 C CA . ASP A 1 177 ? -5.065 -11.661 7.083 1.00 92.44 177 ASP A CA 1
ATOM 1371 C C . ASP A 1 177 ? -5.281 -12.727 5.986 1.00 92.44 177 ASP A C 1
ATOM 1373 O O . ASP A 1 177 ? -4.540 -12.778 5.006 1.00 92.44 177 ASP A O 1
ATOM 1377 N N . SER A 1 178 ? -6.348 -13.530 6.098 1.00 95.31 178 SER A N 1
ATOM 1378 C CA . SER A 1 178 ? -6.685 -14.568 5.111 1.00 95.31 178 SER A CA 1
ATOM 1379 C C . SER A 1 178 ? -7.147 -13.990 3.772 1.00 95.31 178 SER A C 1
ATOM 1381 O O . SER A 1 178 ? -6.751 -14.487 2.718 1.00 95.31 178 SER A O 1
ATOM 1383 N N . ILE A 1 179 ? -7.995 -12.957 3.793 1.00 97.44 179 ILE A N 1
ATOM 1384 C CA . ILE A 1 179 ? -8.491 -12.322 2.564 1.00 97.44 179 ILE A CA 1
ATOM 1385 C C . ILE A 1 179 ? -7.349 -11.592 1.860 1.00 97.44 179 ILE A C 1
ATOM 1387 O O . ILE A 1 179 ? -7.158 -11.760 0.659 1.00 97.44 179 ILE A O 1
ATOM 1391 N N . PHE A 1 180 ? -6.534 -10.843 2.602 1.00 98.06 180 PHE A N 1
ATOM 1392 C CA . PHE A 1 180 ? -5.367 -10.175 2.047 1.00 98.06 180 PHE A CA 1
ATOM 1393 C C . PHE A 1 180 ? -4.426 -11.182 1.381 1.00 98.06 180 PHE A C 1
ATOM 1395 O O . PHE A 1 180 ? -4.079 -11.011 0.215 1.00 98.06 180 PHE A O 1
ATOM 1402 N N . GLU A 1 181 ? -4.066 -12.263 2.075 1.00 96.75 181 GLU A N 1
ATOM 1403 C CA . GLU A 1 181 ? -3.152 -13.270 1.540 1.00 96.75 181 GLU A CA 1
ATOM 1404 C C . GLU A 1 181 ? -3.701 -13.941 0.272 1.00 96.75 181 GLU A C 1
ATOM 1406 O O . GLU A 1 181 ? -3.006 -14.005 -0.746 1.00 96.75 181 GLU A O 1
ATOM 1411 N N . ASN A 1 182 ? -4.939 -14.433 0.315 1.00 97.25 182 ASN A N 1
ATOM 1412 C CA . ASN A 1 182 ? -5.474 -15.284 -0.746 1.00 97.25 182 ASN A CA 1
ATOM 1413 C C . ASN A 1 182 ? -6.002 -14.494 -1.947 1.00 97.25 182 ASN A C 1
ATOM 1415 O O . ASN A 1 182 ? -5.908 -14.960 -3.087 1.00 97.25 182 ASN A O 1
ATOM 1419 N N . GLU A 1 183 ? -6.540 -13.300 -1.708 1.00 98.31 183 GLU A N 1
ATOM 1420 C CA . GLU A 1 183 ? -7.328 -12.573 -2.701 1.00 98.31 183 GLU A CA 1
ATOM 1421 C C . GLU A 1 183 ? -6.667 -11.293 -3.208 1.00 98.31 183 GLU A C 1
ATOM 1423 O O . GLU A 1 183 ? -7.014 -10.847 -4.300 1.00 98.31 183 GLU A O 1
ATOM 1428 N N . ILE A 1 184 ? -5.747 -10.692 -2.447 1.00 98.75 184 ILE A N 1
ATOM 1429 C CA . ILE A 1 184 ? -5.184 -9.373 -2.773 1.00 98.75 184 ILE A CA 1
ATOM 1430 C C . ILE A 1 184 ? -3.677 -9.439 -3.015 1.00 98.75 184 ILE A C 1
ATOM 1432 O O . ILE A 1 184 ? -3.199 -8.904 -4.012 1.00 98.75 184 ILE A O 1
ATOM 1436 N N . SER A 1 185 ? -2.924 -10.120 -2.147 1.00 98.62 185 SER A N 1
ATOM 1437 C CA . SER A 1 185 ? -1.460 -10.019 -2.075 1.00 98.62 185 SER A CA 1
ATOM 1438 C C . SER A 1 185 ? -0.750 -10.353 -3.387 1.00 98.62 185 SER A C 1
ATOM 1440 O O . SER A 1 185 ? 0.287 -9.766 -3.678 1.00 98.62 185 SER A O 1
ATOM 1442 N N . LYS A 1 186 ? -1.312 -11.260 -4.200 1.00 98.69 186 LYS A N 1
ATOM 1443 C CA . LYS A 1 186 ? -0.710 -11.717 -5.462 1.00 98.69 186 LYS A CA 1
ATOM 1444 C C . LYS A 1 186 ? -1.007 -10.804 -6.647 1.00 98.69 186 LYS A C 1
ATOM 1446 O O . LYS A 1 186 ? -0.461 -11.061 -7.718 1.00 98.69 186 LYS A O 1
ATOM 1451 N N . ALA A 1 187 ? -1.865 -9.793 -6.499 1.00 98.81 187 ALA A N 1
ATOM 1452 C CA . ALA A 1 187 ? -2.251 -8.926 -7.603 1.00 98.81 187 ALA A CA 1
ATOM 1453 C C . ALA A 1 187 ? -1.098 -7.992 -7.982 1.00 98.81 187 ALA A C 1
ATOM 1455 O O . ALA A 1 187 ? -0.683 -7.147 -7.185 1.00 98.81 187 ALA A O 1
ATOM 1456 N N . ARG A 1 188 ? -0.556 -8.168 -9.188 1.00 98.75 188 ARG A N 1
ATOM 1457 C CA . ARG A 1 188 ? 0.615 -7.420 -9.654 1.00 98.75 188 ARG A CA 1
ATOM 1458 C C . ARG A 1 188 ? 0.249 -6.040 -10.173 1.00 98.75 188 ARG A C 1
ATOM 1460 O O . ARG A 1 188 ? -0.840 -5.823 -10.707 1.00 98.75 188 ARG A O 1
ATOM 1467 N N . THR A 1 189 ? 1.224 -5.145 -10.091 1.00 98.25 189 THR A N 1
ATOM 1468 C CA . THR A 1 189 ? 1.186 -3.854 -10.762 1.00 98.25 189 THR A CA 1
ATOM 1469 C C . THR A 1 189 ? 1.099 -4.027 -12.265 1.00 98.25 189 THR A C 1
ATOM 1471 O O . THR A 1 189 ? 1.449 -5.076 -12.813 1.00 98.25 189 THR A O 1
ATOM 1474 N N . PHE A 1 190 ? 0.597 -3.004 -12.940 1.00 97.69 190 PHE A N 1
ATOM 1475 C CA . PHE A 1 190 ? 0.355 -3.052 -14.368 1.00 97.69 190 PHE A CA 1
ATOM 1476 C C . PHE A 1 190 ? 0.631 -1.708 -15.026 1.00 97.69 190 PHE A C 1
ATOM 1478 O O . PHE A 1 190 ? 0.476 -0.654 -14.414 1.00 97.69 190 PHE A O 1
ATOM 1485 N N . GLY A 1 191 ? 1.015 -1.757 -16.296 1.00 95.38 191 GLY A N 1
ATOM 1486 C CA . GLY A 1 191 ? 1.248 -0.569 -17.104 1.00 95.38 191 GLY A CA 1
ATOM 1487 C C . GLY A 1 191 ? 1.000 -0.836 -18.580 1.00 95.38 191 GLY A C 1
ATOM 1488 O O . GLY A 1 191 ? 1.048 -1.978 -19.051 1.00 95.38 191 GLY A O 1
ATOM 1489 N N . PH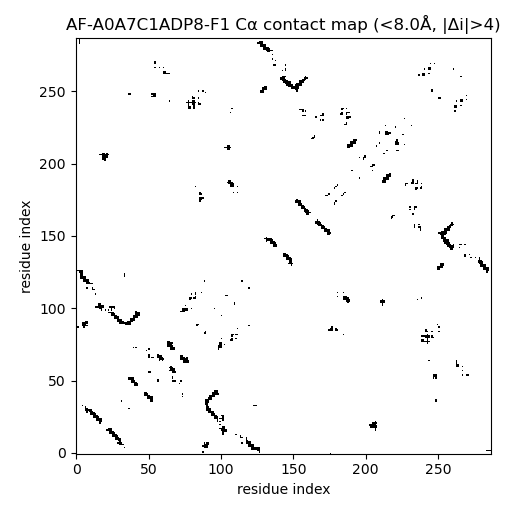E A 1 192 ? 0.735 0.231 -19.326 1.00 95.19 192 PHE A N 1
ATOM 1490 C CA . PHE A 1 192 ? 0.548 0.133 -20.764 1.00 95.19 192 PHE A CA 1
ATOM 1491 C C . PHE A 1 192 ? 1.899 0.190 -21.483 1.00 95.19 192 PHE A C 1
ATOM 1493 O O . PHE A 1 192 ? 2.745 1.025 -21.170 1.00 95.19 192 PHE A O 1
ATOM 1500 N N . LEU A 1 193 ? 2.105 -0.677 -22.478 1.00 92.88 193 LEU A N 1
ATOM 1501 C CA . LEU A 1 193 ? 3.381 -0.812 -23.193 1.00 92.88 193 LEU A CA 1
ATOM 1502 C C . LEU A 1 193 ? 3.902 0.536 -23.722 1.00 92.88 193 LEU A C 1
ATOM 1504 O O . LEU A 1 193 ? 5.068 0.872 -23.528 1.00 92.88 193 LEU A O 1
ATOM 1508 N N . HIS A 1 194 ? 3.016 1.334 -24.323 1.00 88.06 194 HIS A N 1
ATOM 1509 C CA . HIS A 1 194 ? 3.358 2.647 -24.874 1.00 88.06 194 HIS A CA 1
ATOM 1510 C C . HIS A 1 194 ? 3.776 3.668 -23.799 1.00 88.06 194 HIS A C 1
ATOM 1512 O O . HIS A 1 194 ? 4.652 4.495 -24.047 1.00 88.06 194 HIS A O 1
ATOM 1518 N N . GLU A 1 195 ? 3.198 3.598 -22.596 1.00 90.06 195 GLU A N 1
ATOM 1519 C CA . GLU A 1 195 ? 3.587 4.448 -21.465 1.00 90.06 195 GLU A CA 1
ATOM 1520 C C . GLU A 1 195 ? 4.920 3.998 -20.871 1.00 90.06 195 GLU A C 1
ATOM 1522 O O . GLU A 1 195 ? 5.765 4.830 -20.562 1.00 90.06 195 GLU A O 1
ATOM 1527 N N . ILE A 1 196 ? 5.153 2.688 -20.754 1.00 89.31 196 ILE A N 1
ATOM 1528 C CA . ILE A 1 196 ? 6.405 2.139 -20.215 1.00 89.31 196 ILE A CA 1
ATOM 1529 C C . ILE A 1 196 ? 7.595 2.535 -21.097 1.00 89.31 196 ILE A C 1
ATOM 1531 O O . ILE A 1 196 ? 8.642 2.931 -20.579 1.00 89.31 196 ILE A O 1
ATOM 1535 N N . GLU A 1 197 ? 7.449 2.464 -22.422 1.00 86.56 197 GLU A N 1
ATOM 1536 C CA . GLU A 1 197 ? 8.479 2.922 -23.361 1.00 86.56 197 GLU A CA 1
ATOM 1537 C C . GLU A 1 197 ? 8.790 4.411 -23.188 1.00 86.56 197 GLU A C 1
ATOM 1539 O O . GLU A 1 197 ? 9.958 4.807 -23.208 1.00 86.56 197 GLU A O 1
ATOM 1544 N N . TYR A 1 198 ? 7.757 5.232 -22.980 1.00 89.81 198 TYR A N 1
ATOM 1545 C CA . TYR A 1 198 ? 7.912 6.652 -22.691 1.00 89.81 198 TYR A CA 1
ATOM 1546 C C . TYR A 1 198 ? 8.619 6.869 -21.345 1.00 89.81 198 TYR A C 1
ATOM 1548 O O . TYR A 1 198 ? 9.656 7.526 -21.303 1.00 89.81 198 TYR A O 1
ATOM 1556 N N . LEU A 1 199 ? 8.145 6.248 -20.262 1.00 91.06 199 LEU A N 1
ATOM 1557 C CA . LEU A 1 199 ? 8.726 6.350 -18.918 1.00 91.06 199 LEU A CA 1
ATOM 1558 C C . LEU A 1 199 ? 10.216 5.988 -18.904 1.00 91.06 199 LEU A C 1
ATOM 1560 O O . LEU A 1 199 ? 11.017 6.723 -18.322 1.00 91.06 199 LEU A O 1
ATOM 1564 N N . LYS A 1 200 ? 10.610 4.922 -19.615 1.00 89.31 200 LYS A N 1
ATOM 1565 C CA . LYS A 1 200 ? 12.018 4.512 -19.741 1.00 89.31 200 LYS A CA 1
ATOM 1566 C C . LYS A 1 200 ? 12.892 5.584 -20.388 1.00 89.31 200 LYS A C 1
ATOM 1568 O O . LYS A 1 200 ? 14.018 5.787 -19.936 1.00 89.31 200 LYS A O 1
ATOM 1573 N N . ARG A 1 201 ? 12.381 6.321 -21.382 1.00 87.88 201 ARG A N 1
ATOM 1574 C CA . ARG A 1 201 ? 13.111 7.438 -22.018 1.00 87.88 201 ARG A CA 1
ATOM 1575 C C . ARG A 1 201 ? 13.360 8.606 -21.061 1.00 87.88 201 ARG A C 1
ATOM 1577 O O . ARG A 1 201 ? 14.373 9.280 -21.204 1.00 87.88 201 ARG A O 1
ATOM 1584 N N . TYR A 1 202 ? 12.490 8.805 -20.070 1.00 87.94 202 TYR A N 1
ATOM 1585 C CA . TYR A 1 202 ? 12.633 9.840 -19.036 1.00 87.94 202 TYR A CA 1
ATOM 1586 C C . TYR A 1 202 ? 13.282 9.326 -17.740 1.00 87.94 202 TYR A C 1
ATOM 1588 O O . TYR A 1 202 ? 13.280 10.019 -16.727 1.00 87.94 202 TYR A O 1
ATOM 1596 N N . GLY A 1 203 ? 13.869 8.125 -17.756 1.00 87.81 203 GLY A N 1
ATOM 1597 C CA . GLY A 1 203 ? 14.602 7.578 -16.612 1.00 87.81 203 GLY A CA 1
ATOM 1598 C C . GLY A 1 203 ? 13.729 6.956 -15.515 1.00 87.81 203 GLY A C 1
ATOM 1599 O O . GLY A 1 203 ? 14.244 6.679 -14.427 1.00 87.81 203 GLY A O 1
ATOM 1600 N N . PHE A 1 204 ? 12.452 6.691 -15.797 1.00 91.81 204 PHE A N 1
ATOM 1601 C CA . PHE A 1 204 ? 11.528 5.946 -14.938 1.00 91.81 204 PHE A CA 1
ATOM 1602 C C . PHE A 1 204 ? 11.319 4.516 -15.453 1.00 91.81 204 PHE A C 1
ATOM 1604 O O . PHE A 1 204 ? 11.750 4.165 -16.547 1.00 91.81 204 PHE A O 1
ATOM 1611 N N . ALA A 1 205 ? 10.669 3.669 -14.651 1.00 92.50 205 ALA A N 1
ATOM 1612 C CA . ALA A 1 205 ? 10.379 2.266 -14.975 1.00 92.50 205 ALA A CA 1
ATOM 1613 C C . ALA A 1 205 ? 11.616 1.451 -15.433 1.00 92.50 205 ALA A C 1
ATOM 1615 O O . ALA A 1 205 ? 11.488 0.486 -16.192 1.00 92.50 205 ALA A O 1
ATOM 1616 N N . ARG A 1 206 ? 12.832 1.830 -15.003 1.00 94.25 206 ARG A N 1
ATOM 1617 C CA . ARG A 1 206 ? 14.091 1.201 -15.446 1.00 94.25 206 ARG A CA 1
ATOM 1618 C C . ARG A 1 206 ? 14.232 -0.248 -14.986 1.00 94.25 206 ARG A C 1
ATOM 1620 O O . ARG A 1 206 ? 14.869 -1.031 -15.683 1.00 94.25 206 ARG A O 1
ATOM 1627 N N . GLY A 1 207 ? 13.633 -0.596 -13.850 1.00 94.94 207 GLY A N 1
ATOM 1628 C CA . GLY A 1 207 ? 13.557 -1.964 -13.339 1.00 94.94 207 GLY A CA 1
ATOM 1629 C C . GLY A 1 207 ? 12.323 -2.738 -13.808 1.00 94.94 207 GLY A C 1
ATOM 1630 O O . GLY A 1 207 ? 12.211 -3.920 -13.503 1.00 94.94 207 GLY A O 1
ATOM 1631 N N . GLY A 1 208 ? 11.402 -2.106 -14.544 1.00 94.75 208 GLY A N 1
ATOM 1632 C CA . GLY A 1 208 ? 10.175 -2.744 -15.019 1.00 94.75 208 GLY A CA 1
ATOM 1633 C C . GLY A 1 208 ? 10.432 -3.808 -16.092 1.00 94.75 208 GLY A C 1
ATOM 1634 O O . GLY A 1 208 ? 11.037 -3.520 -17.138 1.00 94.75 208 GLY A O 1
ATOM 1635 N N . SER A 1 209 ? 9.924 -5.017 -15.850 1.00 95.00 209 SER A N 1
ATOM 1636 C CA . SER A 1 209 ? 9.946 -6.173 -16.751 1.00 95.00 209 SER A CA 1
ATOM 1637 C C . SER A 1 209 ? 8.622 -6.951 -16.687 1.00 95.00 209 SER A C 1
ATOM 1639 O O . SER A 1 209 ? 7.752 -6.669 -15.867 1.00 95.00 209 SER A O 1
ATOM 1641 N N . LEU A 1 210 ? 8.469 -7.964 -17.546 1.00 95.75 210 LEU A N 1
ATOM 1642 C CA . LEU A 1 210 ? 7.316 -8.876 -17.495 1.00 95.75 210 LEU A CA 1
ATOM 1643 C C . LEU A 1 210 ? 7.303 -9.764 -16.239 1.00 95.75 210 LEU A C 1
ATOM 1645 O O . LEU A 1 210 ? 6.269 -10.357 -15.932 1.00 95.75 210 LEU A O 1
ATOM 1649 N N . ASP A 1 211 ? 8.424 -9.845 -15.517 1.00 95.88 211 ASP A N 1
ATOM 1650 C CA . ASP A 1 211 ? 8.540 -10.621 -14.278 1.00 95.88 211 ASP A CA 1
ATOM 1651 C C . ASP A 1 211 ? 7.948 -9.871 -13.081 1.00 95.88 211 ASP A C 1
ATOM 1653 O O . ASP A 1 211 ? 7.592 -10.493 -12.082 1.00 95.88 211 ASP A O 1
ATOM 1657 N N . ASN A 1 212 ? 7.849 -8.538 -13.176 1.00 96.38 212 ASN A N 1
ATOM 1658 C CA . ASN A 1 212 ? 7.427 -7.673 -12.076 1.00 96.38 212 ASN A CA 1
ATOM 1659 C C . ASN A 1 212 ? 6.305 -6.684 -12.416 1.00 96.38 212 ASN A C 1
ATOM 1661 O O . ASN A 1 212 ? 5.971 -5.831 -11.600 1.00 96.38 212 ASN A O 1
ATOM 1665 N N . ALA A 1 213 ? 5.711 -6.790 -13.602 1.00 97.19 213 ALA A N 1
ATOM 1666 C CA . ALA A 1 213 ? 4.538 -6.019 -13.980 1.00 97.19 213 ALA A CA 1
ATOM 1667 C C . ALA A 1 213 ? 3.715 -6.757 -15.037 1.00 97.19 213 ALA A C 1
ATOM 1669 O O . ALA A 1 213 ? 4.246 -7.464 -15.900 1.00 97.19 213 ALA A O 1
ATOM 1670 N N . ILE A 1 214 ? 2.403 -6.542 -15.009 1.00 98.12 214 ILE A N 1
ATOM 1671 C CA . ILE A 1 214 ? 1.521 -6.889 -16.118 1.00 98.12 214 ILE A CA 1
ATOM 1672 C C . ILE A 1 214 ? 1.659 -5.800 -17.178 1.00 98.12 214 ILE A C 1
ATOM 1674 O O . ILE A 1 214 ? 1.385 -4.628 -16.918 1.00 98.12 214 ILE A O 1
ATOM 1678 N N . VAL A 1 215 ? 2.072 -6.176 -18.382 1.00 97.31 215 VAL A N 1
ATOM 1679 C CA . VAL A 1 215 ? 2.229 -5.235 -19.493 1.00 97.31 215 VAL A CA 1
ATOM 1680 C C . VAL A 1 215 ? 1.095 -5.438 -20.479 1.00 97.31 215 VAL A C 1
ATOM 1682 O O . VAL A 1 215 ? 0.844 -6.553 -20.936 1.00 97.31 215 VAL A O 1
ATOM 1685 N N . ILE A 1 216 ? 0.407 -4.346 -20.798 1.00 96.56 216 ILE A N 1
ATOM 1686 C CA . ILE A 1 216 ? -0.805 -4.351 -21.616 1.00 96.56 216 ILE A CA 1
ATOM 1687 C C . ILE A 1 216 ? -0.541 -3.541 -22.890 1.00 96.56 216 ILE A C 1
ATOM 1689 O O . ILE A 1 216 ? -0.128 -2.381 -22.815 1.00 96.56 216 ILE A O 1
ATOM 1693 N N . ASP A 1 217 ? -0.766 -4.132 -24.062 1.00 94.1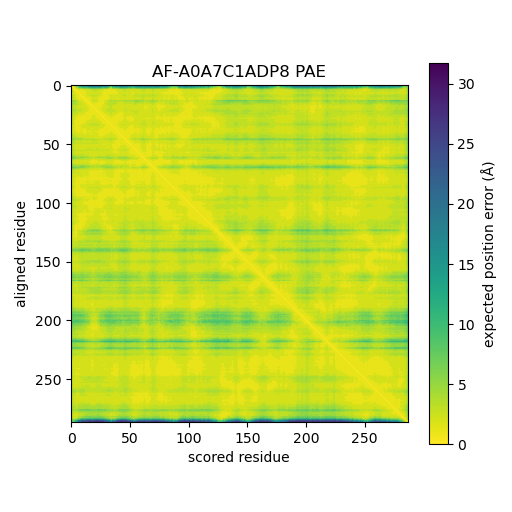9 217 ASP A N 1
ATOM 1694 C CA . ASP A 1 217 ? -0.852 -3.384 -25.323 1.00 94.19 217 ASP A CA 1
ATOM 1695 C C . ASP A 1 217 ? -2.320 -3.075 -25.669 1.00 94.19 217 ASP A C 1
ATOM 1697 O O . ASP A 1 217 ? -3.221 -3.365 -24.889 1.00 94.19 217 ASP A O 1
ATOM 1701 N N . ARG A 1 218 ? -2.591 -2.497 -26.847 1.00 91.50 218 ARG A N 1
ATOM 1702 C CA . ARG A 1 218 ? -3.954 -2.106 -27.258 1.00 91.50 218 ARG A CA 1
ATOM 1703 C C . ARG A 1 218 ? -4.982 -3.246 -27.235 1.00 91.50 218 ARG A C 1
ATOM 1705 O O . ARG A 1 218 ? -6.178 -2.974 -27.147 1.00 91.50 218 ARG A O 1
ATOM 1712 N N . HIS A 1 219 ? -4.546 -4.494 -27.375 1.00 92.44 219 HIS A N 1
ATOM 1713 C CA . HIS A 1 219 ? -5.411 -5.650 -27.598 1.00 92.44 219 HIS A CA 1
ATOM 1714 C C . HIS A 1 219 ? -5.056 -6.877 -26.751 1.00 92.44 219 HIS A C 1
ATOM 1716 O O . HIS A 1 219 ? -5.903 -7.757 -26.615 1.00 92.44 219 HIS A O 1
ATOM 1722 N N . ASN A 1 220 ? -3.860 -6.943 -26.162 1.00 95.12 220 ASN A N 1
ATOM 1723 C CA . ASN A 1 220 ? -3.325 -8.131 -25.505 1.00 95.12 220 ASN A CA 1
ATOM 1724 C C . ASN A 1 220 ? -2.667 -7.821 -24.157 1.00 95.12 220 ASN A C 1
ATOM 1726 O O . ASN A 1 220 ? -2.128 -6.740 -23.913 1.00 95.12 220 ASN A O 1
ATOM 1730 N N . ILE A 1 221 ? -2.653 -8.842 -23.302 1.00 96.62 221 ILE A N 1
ATOM 1731 C CA . ILE A 1 221 ? -1.755 -8.929 -22.152 1.00 96.62 221 ILE A CA 1
ATOM 1732 C C . ILE A 1 221 ? -0.478 -9.604 -22.650 1.00 96.62 221 ILE A C 1
ATOM 1734 O O . ILE A 1 221 ? -0.535 -10.703 -23.196 1.00 96.62 221 ILE A O 1
ATOM 1738 N N . ILE A 1 222 ? 0.665 -8.939 -22.489 1.00 96.94 222 ILE A N 1
ATOM 1739 C CA . ILE A 1 222 ? 1.950 -9.392 -23.042 1.00 96.94 222 ILE A CA 1
ATOM 1740 C C . ILE A 1 222 ? 2.546 -10.550 -22.226 1.00 96.94 222 ILE A C 1
ATOM 1742 O O . ILE A 1 222 ? 3.296 -11.372 -22.756 1.00 96.94 222 ILE A O 1
ATOM 1746 N N . ASN A 1 223 ? 2.232 -10.630 -20.931 1.00 97.44 223 ASN A N 1
ATOM 1747 C CA . ASN A 1 223 ? 2.706 -11.697 -20.051 1.00 97.44 223 ASN A CA 1
ATOM 1748 C C . ASN A 1 223 ? 2.170 -13.057 -20.531 1.00 97.44 223 ASN A C 1
ATOM 1750 O O . ASN A 1 223 ? 0.958 -13.260 -20.576 1.00 97.44 223 ASN A O 1
ATOM 1754 N N . LYS A 1 224 ? 3.067 -14.005 -20.837 1.00 94.81 224 LYS A N 1
ATOM 1755 C CA . LYS A 1 224 ? 2.709 -15.327 -21.393 1.00 94.81 224 LYS A CA 1
ATOM 1756 C C . LYS A 1 224 ? 1.783 -16.141 -20.486 1.00 94.81 224 LYS A C 1
ATOM 1758 O O . LYS A 1 224 ? 0.890 -16.811 -20.988 1.00 94.81 224 LYS A O 1
ATOM 1763 N N . ASP A 1 225 ? 1.977 -16.037 -19.174 1.00 95.06 225 ASP A N 1
ATOM 1764 C CA . ASP A 1 225 ? 1.166 -16.741 -18.172 1.00 95.06 225 ASP A CA 1
ATOM 1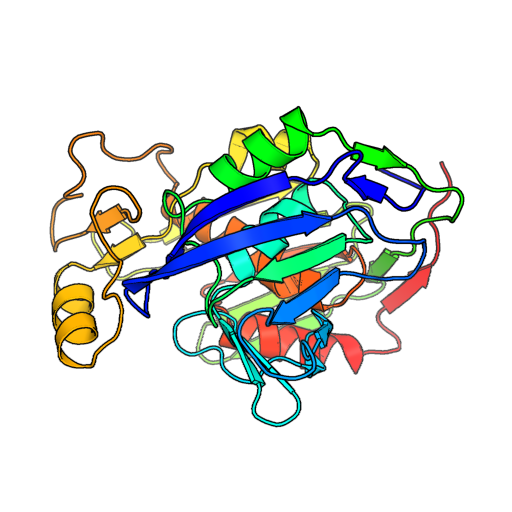765 C C . ASP A 1 225 ? -0.165 -16.025 -17.870 1.00 95.06 225 ASP A C 1
ATOM 1767 O O . ASP A 1 225 ? -0.960 -16.494 -17.060 1.00 95.06 225 ASP A O 1
ATOM 1771 N N . GLY A 1 226 ? -0.421 -14.878 -18.510 1.00 96.75 226 GLY A N 1
ATOM 1772 C CA . GLY A 1 226 ? -1.640 -14.098 -18.335 1.00 96.75 226 GLY A CA 1
ATOM 1773 C C . GLY A 1 226 ? -1.776 -13.463 -16.949 1.00 96.75 226 GLY A C 1
ATOM 1774 O O . GLY A 1 226 ? -0.798 -13.019 -16.331 1.00 96.75 226 GLY A O 1
ATOM 1775 N N . LEU A 1 227 ? -3.026 -13.370 -16.487 1.00 98.12 227 LEU A N 1
ATOM 1776 C CA . LEU A 1 227 ? -3.384 -12.820 -15.181 1.00 98.12 227 LEU A CA 1
ATOM 1777 C C . LEU A 1 227 ? -3.444 -13.913 -14.111 1.00 98.12 227 LEU A C 1
ATOM 1779 O O . LEU A 1 227 ? -3.892 -15.027 -14.368 1.00 98.12 227 LEU A O 1
ATOM 1783 N N . ARG A 1 228 ? -3.076 -13.558 -12.879 1.00 98.44 228 ARG A N 1
ATOM 1784 C CA . ARG A 1 228 ? -3.262 -14.384 -11.676 1.00 98.44 228 ARG A CA 1
ATOM 1785 C C . ARG A 1 228 ? -4.720 -14.394 -11.215 1.00 98.44 228 ARG A C 1
ATOM 1787 O O . ARG A 1 228 ? -5.160 -15.368 -10.611 1.00 98.44 228 ARG A O 1
ATOM 1794 N N . TYR A 1 229 ? -5.454 -13.322 -11.519 1.00 97.81 229 TYR A N 1
ATOM 1795 C CA . TYR A 1 229 ? -6.885 -13.173 -11.259 1.00 97.81 229 TYR A CA 1
ATOM 1796 C C . TYR A 1 229 ? -7.579 -12.552 -12.481 1.00 97.81 229 TYR A C 1
ATOM 1798 O O . TYR A 1 229 ? -7.005 -11.654 -13.096 1.00 97.81 229 TYR A O 1
ATOM 1806 N N . PRO A 1 230 ? -8.821 -12.933 -12.824 1.00 97.00 230 PRO A N 1
ATOM 1807 C CA . PRO A 1 230 ? -9.558 -12.281 -13.916 1.00 97.00 230 PRO A CA 1
ATOM 1808 C C . PRO A 1 230 ? -9.706 -10.755 -13.741 1.00 97.00 230 PRO A C 1
ATOM 1810 O O . PRO A 1 230 ? -9.769 -10.007 -14.712 1.00 97.00 230 PRO A O 1
ATOM 1813 N N . ASP A 1 231 ? -9.735 -10.305 -12.490 1.00 97.75 231 ASP A N 1
ATOM 1814 C CA . ASP A 1 231 ? -9.897 -8.937 -12.000 1.00 97.75 231 ASP A CA 1
ATOM 1815 C C . ASP A 1 231 ? -8.610 -8.415 -11.310 1.00 97.75 231 ASP A C 1
ATOM 1817 O O . ASP A 1 231 ? -8.661 -7.592 -10.394 1.00 97.75 231 ASP A O 1
ATOM 1821 N N . GLU A 1 232 ? -7.428 -8.887 -11.742 1.00 98.75 232 GLU A N 1
ATOM 1822 C CA . GLU A 1 232 ? -6.126 -8.556 -11.128 1.00 98.75 232 GLU A CA 1
ATOM 1823 C C . GLU A 1 232 ? -5.857 -7.040 -11.062 1.00 98.75 232 GLU A C 1
ATOM 1825 O O . GLU A 1 232 ? -5.311 -6.563 -10.069 1.00 98.75 232 GLU A O 1
ATOM 1830 N N . PHE A 1 233 ? -6.307 -6.260 -12.052 1.00 98.62 233 PHE A N 1
ATOM 1831 C CA . PHE A 1 233 ? -6.088 -4.809 -12.097 1.00 98.62 233 PHE A CA 1
ATOM 1832 C C . PHE A 1 233 ? -6.776 -4.064 -10.945 1.00 98.62 233 PHE A C 1
ATOM 1834 O O . PHE A 1 233 ? -6.159 -3.225 -10.286 1.00 98.62 233 PHE A O 1
ATOM 1841 N N . VAL A 1 234 ? -8.051 -4.366 -10.668 1.00 98.75 234 VAL A N 1
ATOM 1842 C CA . VAL A 1 234 ? -8.779 -3.724 -9.561 1.00 98.75 234 VAL A CA 1
ATOM 1843 C C . VAL A 1 234 ? -8.316 -4.243 -8.202 1.00 98.75 234 VAL A C 1
ATOM 1845 O O . VAL A 1 234 ? -8.224 -3.460 -7.258 1.00 98.75 234 VAL A O 1
ATOM 1848 N N . ARG A 1 235 ? -7.935 -5.524 -8.104 1.00 98.81 235 ARG A N 1
ATOM 1849 C CA . ARG A 1 235 ? -7.317 -6.081 -6.889 1.00 98.81 235 ARG A CA 1
ATOM 1850 C C . ARG A 1 235 ? -5.984 -5.411 -6.577 1.00 98.81 235 ARG A C 1
ATOM 1852 O O . ARG A 1 235 ? -5.721 -5.117 -5.416 1.00 98.81 235 ARG A O 1
ATOM 1859 N N . HIS A 1 236 ? -5.180 -5.102 -7.594 1.00 98.88 236 HIS A N 1
ATOM 1860 C CA . HIS A 1 236 ? -3.949 -4.346 -7.396 1.00 98.88 236 HIS A CA 1
ATOM 1861 C C . HIS A 1 236 ? -4.229 -2.918 -6.919 1.00 98.88 236 HIS A C 1
ATOM 1863 O O . HIS A 1 236 ? -3.562 -2.432 -6.017 1.00 98.88 236 HIS A O 1
ATOM 1869 N N . LYS A 1 237 ? -5.272 -2.255 -7.434 1.00 98.75 237 LYS A N 1
ATOM 1870 C CA . LYS A 1 237 ? -5.672 -0.939 -6.906 1.00 98.75 237 LYS A CA 1
ATOM 1871 C C . LYS A 1 237 ? -6.209 -0.979 -5.480 1.00 98.75 237 LYS A C 1
ATOM 1873 O O . LYS A 1 237 ? -6.015 -0.019 -4.740 1.00 98.75 237 LYS A O 1
ATOM 1878 N N . ILE A 1 238 ? -6.798 -2.095 -5.061 1.00 98.88 238 ILE A N 1
ATOM 1879 C CA . ILE A 1 238 ? -7.079 -2.351 -3.646 1.00 98.88 238 ILE A CA 1
ATOM 1880 C C . ILE A 1 238 ? -5.779 -2.509 -2.855 1.00 98.88 238 ILE A C 1
ATOM 1882 O O . ILE A 1 238 ? -5.653 -1.879 -1.812 1.00 98.88 238 ILE A O 1
ATOM 1886 N N . LEU A 1 239 ? -4.815 -3.291 -3.350 1.00 98.88 239 LEU A N 1
ATOM 1887 C CA . LEU A 1 239 ? -3.498 -3.455 -2.726 1.00 98.88 239 LEU A CA 1
ATOM 1888 C C . LEU A 1 239 ? -2.804 -2.099 -2.525 1.00 98.88 239 LEU A C 1
ATOM 1890 O O . LEU A 1 239 ? -2.450 -1.782 -1.391 1.00 98.88 239 LEU A O 1
ATOM 1894 N N . ASP A 1 240 ? -2.696 -1.282 -3.578 1.00 98.81 240 ASP A N 1
ATOM 1895 C CA . ASP A 1 240 ? -2.145 0.081 -3.521 1.00 98.81 240 ASP A CA 1
ATOM 1896 C C . ASP A 1 240 ? -2.849 0.909 -2.434 1.00 98.81 240 ASP A C 1
ATOM 1898 O O . ASP A 1 240 ? -2.202 1.494 -1.568 1.00 98.81 240 ASP A O 1
ATOM 1902 N N . SER A 1 241 ? -4.188 0.911 -2.424 1.00 98.75 241 SER A N 1
ATOM 1903 C CA . SER A 1 241 ? -4.969 1.663 -1.440 1.00 98.75 241 SER A CA 1
ATOM 1904 C C . SER A 1 241 ? -4.781 1.175 -0.005 1.00 98.75 241 SER A C 1
ATOM 1906 O O . SER A 1 241 ? -4.711 2.007 0.894 1.00 98.75 241 SER A O 1
ATOM 1908 N N . ILE A 1 242 ? -4.681 -0.134 0.242 1.00 98.81 242 ILE A N 1
ATOM 1909 C CA . ILE A 1 242 ? -4.371 -0.660 1.584 1.00 98.81 242 ILE A CA 1
ATOM 1910 C C . ILE A 1 242 ? -3.019 -0.100 2.051 1.00 98.81 242 ILE A C 1
ATOM 1912 O O . ILE A 1 242 ? -2.904 0.347 3.193 1.00 98.81 242 ILE A O 1
ATOM 1916 N N . GLY A 1 243 ? -2.024 -0.079 1.160 1.00 98.81 243 GLY A N 1
ATOM 1917 C CA . GLY A 1 243 ? -0.711 0.502 1.421 1.00 98.81 243 GLY A CA 1
ATOM 1918 C C . GLY A 1 243 ? -0.769 1.991 1.730 1.00 98.81 243 GLY A C 1
ATOM 1919 O O . GLY A 1 243 ? -0.311 2.411 2.792 1.00 98.81 243 GLY A O 1
ATOM 1920 N N . ASP A 1 244 ? -1.388 2.778 0.854 1.00 98.81 244 ASP A N 1
ATOM 1921 C CA . ASP A 1 244 ? -1.496 4.228 1.019 1.00 98.81 244 ASP A CA 1
ATOM 1922 C C . ASP A 1 244 ? -2.245 4.601 2.302 1.00 98.81 244 ASP A C 1
ATOM 1924 O O . ASP A 1 244 ? -1.740 5.379 3.107 1.00 98.81 244 ASP A O 1
ATOM 1928 N N . PHE A 1 245 ? -3.429 4.022 2.540 1.00 98.75 245 PHE A N 1
ATOM 1929 C CA . PHE A 1 245 ? -4.241 4.354 3.715 1.00 98.75 245 PHE A CA 1
ATOM 1930 C C . PHE A 1 245 ? -3.599 3.908 5.032 1.00 98.75 245 PHE A C 1
ATOM 1932 O O . PHE A 1 245 ? -3.859 4.520 6.069 1.00 98.75 245 PHE A O 1
ATOM 1939 N N . SER A 1 246 ? -2.707 2.911 5.012 1.00 98.62 246 SER A N 1
ATOM 1940 C CA . SER A 1 246 ? -1.941 2.527 6.204 1.00 98.62 246 SER A CA 1
ATOM 1941 C C . SER A 1 246 ? -0.984 3.624 6.694 1.00 98.62 246 SER A C 1
ATOM 1943 O O . SER A 1 246 ? -0.635 3.640 7.875 1.00 98.62 246 SER A O 1
ATOM 1945 N N . LEU A 1 247 ? -0.634 4.602 5.844 1.00 98.69 247 LEU A N 1
ATOM 1946 C CA . LEU A 1 247 ? 0.150 5.781 6.234 1.00 98.69 247 LEU A CA 1
ATOM 1947 C C . LEU A 1 247 ? -0.604 6.715 7.191 1.00 98.69 247 LEU A C 1
ATOM 1949 O O . LEU A 1 247 ? -0.009 7.638 7.748 1.00 98.69 247 LEU A O 1
ATOM 1953 N N . LEU A 1 248 ? -1.888 6.469 7.464 1.00 98.25 248 LEU A N 1
ATOM 1954 C CA . LEU A 1 248 ? -2.559 7.080 8.611 1.00 98.25 248 LEU A CA 1
ATOM 1955 C C . LEU A 1 248 ? -1.846 6.740 9.937 1.00 98.25 248 LEU A C 1
ATOM 1957 O O . LEU A 1 248 ? -1.906 7.513 10.889 1.00 98.25 248 LEU A O 1
ATOM 1961 N N . GLY A 1 249 ? -1.137 5.607 9.993 1.00 96.56 249 GLY A N 1
ATOM 1962 C CA . GLY A 1 249 ? -0.389 5.144 11.164 1.00 96.56 249 GLY A CA 1
ATOM 1963 C C . GLY A 1 249 ? -1.223 4.345 12.166 1.00 96.56 249 GLY A C 1
ATOM 1964 O O . GLY A 1 249 ? -0.681 3.875 13.162 1.00 96.56 249 GLY A O 1
ATOM 1965 N N . LEU A 1 250 ? -2.521 4.171 11.902 1.00 96.56 250 LEU A N 1
ATOM 1966 C CA . LEU A 1 250 ? -3.439 3.329 12.664 1.00 96.56 250 LEU A CA 1
ATOM 1967 C C . LEU A 1 250 ? -4.301 2.504 11.694 1.00 96.56 250 LEU A C 1
ATOM 1969 O O . LEU A 1 250 ? -4.707 3.030 10.654 1.00 96.56 250 LEU A O 1
ATOM 1973 N N . PRO A 1 251 ? -4.634 1.244 12.021 1.00 96.12 251 PRO A N 1
ATOM 1974 C CA . PRO A 1 251 ? -5.626 0.473 11.281 1.00 96.12 251 PRO A CA 1
ATOM 1975 C C . PRO A 1 251 ? -6.989 1.175 11.281 1.00 96.12 251 PRO A C 1
ATOM 1977 O O . PRO A 1 251 ? -7.456 1.641 12.322 1.00 96.12 251 PRO A O 1
ATOM 1980 N N . ILE A 1 252 ? -7.635 1.226 10.119 1.00 97.06 252 ILE A N 1
ATOM 1981 C CA . ILE A 1 252 ? -8.894 1.951 9.914 1.00 97.06 252 ILE A CA 1
ATOM 1982 C C . ILE A 1 252 ? -10.082 1.002 10.091 1.00 97.06 252 ILE A C 1
ATOM 1984 O O . ILE A 1 252 ? -10.121 -0.058 9.474 1.00 97.06 252 ILE A O 1
ATOM 1988 N N . LEU A 1 253 ? -11.088 1.406 10.867 1.00 97.56 253 LEU A N 1
ATOM 1989 C CA . LEU A 1 253 ? -12.413 0.783 10.874 1.00 97.56 253 LEU A CA 1
ATOM 1990 C C . LEU A 1 253 ? -13.370 1.641 10.059 1.00 97.56 253 LEU A C 1
ATOM 1992 O O . LEU A 1 253 ? -13.905 2.647 10.533 1.00 97.56 253 LEU A O 1
ATOM 1996 N N . ALA A 1 254 ? -13.522 1.258 8.800 1.00 98.44 254 ALA A N 1
ATOM 1997 C CA . ALA A 1 254 ? -14.384 1.927 7.847 1.00 98.44 254 ALA A CA 1
ATOM 1998 C C . ALA A 1 254 ? -14.666 1.010 6.664 1.00 98.44 254 ALA A C 1
ATOM 2000 O O . ALA A 1 254 ? -13.878 0.118 6.341 1.00 98.44 254 ALA A O 1
ATOM 2001 N N . HIS A 1 255 ? -15.758 1.296 5.964 1.00 98.81 255 HIS A N 1
ATOM 2002 C CA . HIS A 1 255 ? -15.929 0.858 4.590 1.00 98.81 255 HIS A CA 1
ATOM 2003 C C . HIS A 1 255 ? -15.466 1.977 3.657 1.00 98.81 255 HIS A C 1
ATOM 2005 O O . HIS A 1 255 ? -16.152 2.985 3.502 1.00 98.81 255 HIS A O 1
ATOM 2011 N N . LEU A 1 256 ? -14.300 1.798 3.037 1.00 98.81 256 LEU A N 1
ATOM 2012 C CA . LEU A 1 256 ? -13.795 2.680 1.991 1.00 98.81 256 LEU A CA 1
ATOM 2013 C C . LEU A 1 256 ? -14.433 2.321 0.647 1.00 98.81 256 LEU A C 1
ATOM 2015 O O . LEU A 1 256 ? -14.224 1.229 0.123 1.00 98.81 256 LEU A O 1
ATOM 2019 N N . VAL A 1 257 ? -15.185 3.251 0.067 1.00 98.88 257 VAL A N 1
ATOM 2020 C CA . VAL A 1 257 ? -15.733 3.158 -1.289 1.00 98.88 257 VAL A CA 1
ATOM 2021 C C . VAL A 1 257 ? -14.946 4.097 -2.194 1.00 98.88 257 VAL A C 1
ATOM 2023 O O . VAL A 1 257 ? -14.979 5.315 -2.029 1.00 98.88 257 VAL A O 1
ATOM 2026 N N . ILE A 1 258 ? -14.221 3.519 -3.147 1.00 98.75 258 ILE A N 1
ATOM 2027 C CA . ILE A 1 258 ? -13.217 4.205 -3.954 1.00 98.75 258 ILE A CA 1
ATOM 2028 C C . ILE A 1 258 ? -13.572 4.082 -5.435 1.00 98.75 258 ILE A C 1
ATOM 2030 O O . ILE A 1 258 ? -13.849 2.993 -5.939 1.00 98.75 258 ILE A O 1
ATOM 2034 N N . HIS A 1 259 ? -13.530 5.199 -6.154 1.00 98.69 259 HIS A N 1
ATOM 2035 C CA . HIS A 1 259 ? -13.769 5.262 -7.590 1.00 98.69 259 HIS A CA 1
ATOM 2036 C C . HIS A 1 259 ? -12.649 6.047 -8.274 1.00 98.69 259 HIS A C 1
ATOM 2038 O O . HIS A 1 259 ? -12.432 7.218 -7.958 1.00 98.69 259 HIS A O 1
ATOM 2044 N N . LYS A 1 260 ? -11.946 5.399 -9.215 1.00 97.81 260 LYS A N 1
ATOM 2045 C CA . LYS A 1 260 ? -10.907 6.003 -10.078 1.00 97.81 260 LYS A CA 1
ATOM 2046 C C . LYS A 1 260 ? -9.809 6.769 -9.313 1.00 97.81 260 LYS A C 1
ATOM 2048 O O . LYS A 1 260 ? -9.266 7.752 -9.818 1.00 97.81 260 LYS A O 1
ATOM 2053 N N . SER A 1 261 ? -9.495 6.335 -8.092 1.00 97.06 261 SER A N 1
ATOM 2054 C CA . SER A 1 261 ? -8.452 6.946 -7.262 1.00 97.06 261 SER A CA 1
ATOM 2055 C C . SER A 1 261 ? -7.041 6.520 -7.710 1.00 97.06 261 SER A C 1
ATOM 2057 O O . SER A 1 261 ? -6.852 5.734 -8.635 1.00 97.06 261 SER A O 1
ATOM 2059 N N . GLY A 1 262 ? -6.029 7.055 -7.042 1.00 96.56 262 GLY A N 1
ATOM 2060 C CA . GLY A 1 262 ? -4.618 6.686 -7.144 1.00 96.56 262 GLY A CA 1
ATOM 2061 C C . GLY A 1 262 ? -3.869 7.279 -5.950 1.00 96.56 262 GLY A C 1
ATOM 2062 O O . GLY A 1 262 ? -4.501 7.937 -5.124 1.00 96.56 262 GLY A O 1
ATOM 2063 N N . HIS A 1 263 ? -2.550 7.105 -5.873 1.00 98.31 263 HIS A N 1
ATOM 2064 C CA . HIS A 1 263 ? -1.740 7.545 -4.724 1.00 98.31 263 HIS A CA 1
ATOM 2065 C C . HIS A 1 263 ? -1.999 9.003 -4.319 1.00 98.31 263 HIS A C 1
ATOM 2067 O O . HIS A 1 263 ? -2.307 9.280 -3.164 1.00 98.31 263 HIS A O 1
ATOM 2073 N N . CYS A 1 264 ? -2.004 9.925 -5.288 1.00 98.25 264 CYS A N 1
ATOM 2074 C CA . CYS A 1 264 ? -2.281 11.346 -5.050 1.00 98.25 264 CYS A CA 1
ATOM 2075 C C . CYS A 1 264 ? -3.648 11.586 -4.385 1.00 98.25 264 CYS A C 1
ATOM 2077 O O . CYS A 1 264 ? -3.755 12.335 -3.418 1.00 98.25 264 CYS A O 1
ATOM 2079 N N . PHE A 1 265 ? -4.698 10.913 -4.861 1.00 98.19 265 PHE A N 1
ATOM 2080 C CA . PHE A 1 265 ? -6.057 11.125 -4.360 1.00 98.19 265 PHE A CA 1
ATOM 2081 C C . PHE A 1 265 ? -6.327 10.357 -3.053 1.00 98.19 265 PHE A C 1
ATOM 2083 O O . PHE A 1 265 ? -7.069 10.841 -2.200 1.00 98.19 265 PHE A O 1
ATOM 2090 N N . ASN A 1 266 ? -5.670 9.209 -2.845 1.00 98.62 266 ASN A N 1
ATOM 2091 C CA . ASN A 1 266 ? -5.640 8.518 -1.553 1.00 98.62 266 ASN A CA 1
ATOM 2092 C C . ASN A 1 266 ? -4.953 9.390 -0.489 1.00 98.62 266 ASN A C 1
ATOM 2094 O O . ASN A 1 266 ? -5.482 9.548 0.610 1.00 98.62 266 ASN A O 1
ATOM 2098 N N . HIS A 1 267 ? -3.814 10.003 -0.826 1.00 98.56 267 HIS A N 1
ATOM 2099 C CA . HIS A 1 267 ? -3.099 10.918 0.059 1.00 98.56 267 HIS A CA 1
ATOM 2100 C C . HIS A 1 267 ? -3.929 12.169 0.385 1.00 98.56 267 HIS A C 1
ATOM 2102 O O . HIS A 1 267 ? -4.117 12.472 1.561 1.00 98.56 267 HIS A O 1
ATOM 2108 N N . ALA A 1 268 ? -4.536 12.817 -0.616 1.00 98.44 268 ALA A N 1
ATOM 2109 C CA . ALA A 1 268 ? -5.441 13.949 -0.393 1.00 98.44 268 ALA A CA 1
ATOM 2110 C C . ALA A 1 268 ? -6.636 13.578 0.508 1.00 98.44 268 ALA A C 1
ATOM 2112 O O . ALA A 1 268 ? -7.094 14.379 1.327 1.00 98.44 268 ALA A O 1
ATOM 2113 N N . PHE A 1 269 ? -7.144 12.343 0.405 1.00 98.69 269 PHE A N 1
ATOM 2114 C CA . PHE A 1 269 ? -8.168 11.858 1.327 1.00 98.69 269 PHE A CA 1
ATOM 2115 C C . PHE A 1 269 ? -7.640 11.705 2.758 1.00 98.69 269 PHE A C 1
ATOM 2117 O O . PHE A 1 269 ? -8.355 12.070 3.686 1.00 98.69 269 PHE A O 1
ATOM 2124 N N . LEU A 1 270 ? -6.408 11.225 2.961 1.00 98.38 270 LEU A N 1
ATOM 2125 C CA . LEU A 1 270 ? -5.775 11.175 4.288 1.00 98.38 270 LEU A CA 1
ATOM 2126 C C . LEU A 1 270 ? -5.558 12.572 4.889 1.00 98.38 270 LEU A C 1
ATOM 2128 O O . LEU A 1 270 ? -5.743 12.766 6.088 1.00 98.38 270 LEU A O 1
ATOM 2132 N N . GLU A 1 271 ? -5.225 13.568 4.071 1.00 98.19 271 GLU A N 1
ATOM 2133 C CA . GLU A 1 271 ? -5.153 14.957 4.535 1.00 98.19 271 GLU A CA 1
ATOM 2134 C C . GLU A 1 271 ? -6.532 15.492 4.936 1.00 98.19 271 GLU A C 1
ATOM 2136 O O . GLU A 1 271 ? -6.658 16.200 5.931 1.00 98.19 271 GLU A O 1
ATOM 2141 N N . LYS A 1 272 ? -7.593 15.116 4.213 1.00 98.12 272 LYS A N 1
ATOM 2142 C CA . LYS A 1 272 ? -8.965 15.510 4.557 1.00 98.12 272 LYS A CA 1
ATOM 2143 C C . LYS A 1 272 ? -9.503 14.781 5.787 1.00 98.12 272 LYS A C 1
ATOM 2145 O O . LYS A 1 272 ? -10.157 15.401 6.622 1.00 98.12 272 LYS A O 1
ATOM 2150 N N . ILE A 1 273 ? -9.288 13.471 5.898 1.00 97.56 273 ILE A N 1
ATOM 2151 C CA . ILE A 1 273 ? -9.902 12.637 6.941 1.00 97.56 273 ILE A CA 1
ATOM 2152 C C . ILE A 1 273 ? -9.471 13.112 8.332 1.00 97.56 273 ILE A C 1
ATOM 2154 O O . ILE A 1 273 ? -10.304 13.238 9.227 1.00 97.56 273 ILE A O 1
ATOM 2158 N N . ILE A 1 274 ? -8.199 13.493 8.492 1.00 96.50 274 ILE A N 1
ATOM 2159 C CA . ILE A 1 274 ? -7.647 13.918 9.780 1.00 96.50 274 ILE A CA 1
ATOM 2160 C C . ILE A 1 274 ? -8.218 15.262 10.254 1.00 96.50 274 ILE A C 1
ATOM 2162 O O . ILE A 1 274 ? -8.248 15.531 11.456 1.00 96.50 274 ILE A O 1
ATOM 2166 N N . THR A 1 275 ? -8.715 16.106 9.341 1.00 97.19 275 THR A N 1
ATOM 2167 C CA . THR A 1 275 ? -9.327 17.390 9.710 1.00 97.19 275 THR A CA 1
ATOM 2168 C C . THR A 1 275 ? -10.783 17.243 10.156 1.00 97.19 275 THR A C 1
ATOM 2170 O O . THR A 1 275 ? -11.293 18.140 10.820 1.00 97.19 275 THR A O 1
ATOM 2173 N N . GLN A 1 276 ? -11.455 16.128 9.840 1.00 97.31 276 GLN A N 1
ATOM 2174 C CA . GLN A 1 276 ? -12.856 15.863 10.210 1.00 97.31 276 GLN A CA 1
ATOM 2175 C C . GLN A 1 276 ? -12.981 15.286 11.630 1.00 97.31 276 GLN A C 1
ATOM 2177 O O . GLN A 1 276 ? -13.489 14.185 11.817 1.00 97.31 276 GLN A O 1
ATOM 2182 N N . LYS A 1 277 ? -12.481 16.010 12.639 1.00 95.44 277 LYS A N 1
ATOM 2183 C CA . LYS A 1 277 ? -12.312 15.510 14.021 1.00 95.44 277 LYS A CA 1
ATOM 2184 C C . LYS A 1 277 ? -13.591 15.012 14.706 1.00 95.44 277 LYS A C 1
ATOM 2186 O O . LYS A 1 277 ? -13.491 14.252 15.657 1.00 95.44 277 LYS A O 1
ATOM 2191 N N . GLU A 1 278 ? -14.764 15.457 14.266 1.00 96.94 278 GLU A N 1
ATOM 2192 C CA . GLU A 1 278 ? -16.059 15.023 14.817 1.00 96.94 278 GLU A CA 1
ATOM 2193 C C . GLU A 1 278 ? -16.538 13.698 14.201 1.00 96.94 278 GLU A C 1
ATOM 2195 O O . GLU A 1 278 ? -17.329 12.975 14.800 1.00 96.94 278 GLU A O 1
ATOM 2200 N N . SER A 1 279 ? -16.019 13.344 13.023 1.00 97.69 279 SER A N 1
ATOM 2201 C CA . SER A 1 279 ? -16.452 12.184 12.241 1.00 97.69 279 SER A CA 1
ATOM 2202 C C . SER A 1 279 ? -15.626 10.924 12.513 1.00 97.69 279 SER A C 1
ATOM 2204 O O . SER A 1 279 ? -15.884 9.882 11.904 1.00 97.69 279 SER A O 1
ATOM 2206 N N . TRP A 1 280 ? -14.634 10.989 13.405 1.00 98.19 280 TRP A N 1
ATOM 2207 C CA . TRP A 1 280 ? -13.810 9.848 13.794 1.00 98.19 280 TRP A CA 1
ATOM 2208 C C . TRP A 1 280 ? -13.336 9.939 15.244 1.00 98.19 280 TRP A C 1
ATOM 2210 O O . TRP A 1 280 ? -13.227 11.014 15.823 1.00 98.19 280 TRP A O 1
ATOM 2220 N N . GLU A 1 281 ? -13.002 8.789 15.818 1.00 97.69 281 GLU A N 1
ATOM 2221 C CA . GLU A 1 281 ? -12.323 8.680 17.109 1.00 97.69 281 GLU A CA 1
ATOM 2222 C C . GLU A 1 281 ? -11.160 7.687 17.008 1.00 97.69 281 GLU A C 1
ATOM 2224 O O . GLU A 1 281 ? -11.095 6.877 16.079 1.00 97.69 281 GLU A O 1
ATOM 2229 N N . THR A 1 282 ? -10.226 7.736 17.957 1.00 97.12 282 THR A N 1
ATOM 2230 C CA . THR A 1 282 ? -9.224 6.680 18.120 1.00 97.12 282 THR A CA 1
ATOM 2231 C C . THR A 1 282 ? -9.467 5.927 19.411 1.00 97.12 282 THR A C 1
ATOM 2233 O O . THR A 1 282 ? -9.795 6.510 20.443 1.00 97.12 282 THR A O 1
ATOM 2236 N N . GLY A 1 283 ? -9.303 4.611 19.369 1.00 95.06 283 GLY A N 1
ATOM 2237 C CA . GLY A 1 283 ? -9.570 3.790 20.539 1.00 95.06 283 GLY A CA 1
ATOM 2238 C C . GLY A 1 283 ? -9.117 2.356 20.374 1.00 95.06 283 GLY A C 1
ATOM 2239 O O . GLY A 1 283 ? -8.799 1.895 19.277 1.00 95.06 283 GLY A O 1
ATOM 2240 N N . THR A 1 284 ? -9.081 1.649 21.493 1.00 93.69 284 THR A N 1
ATOM 2241 C CA . THR A 1 284 ? -8.943 0.198 21.500 1.00 93.69 284 THR A CA 1
ATOM 2242 C C . THR A 1 284 ? -10.321 -0.427 21.304 1.00 93.69 284 THR A C 1
ATOM 2244 O O . THR A 1 284 ? -11.338 0.125 21.720 1.00 93.69 284 THR A O 1
ATOM 2247 N N . ILE A 1 285 ? -10.360 -1.592 20.669 1.00 86.88 285 ILE A N 1
ATOM 2248 C CA . ILE A 1 285 ? -11.572 -2.410 20.582 1.00 86.88 285 ILE A CA 1
ATOM 2249 C C . ILE A 1 285 ? -11.400 -3.543 21.592 1.00 86.88 285 ILE A C 1
ATOM 2251 O O . ILE A 1 285 ? -10.294 -4.066 21.745 1.00 86.88 285 ILE A O 1
ATOM 2255 N N . GLN A 1 286 ? -12.461 -3.902 22.308 1.00 74.25 286 GLN A N 1
ATOM 2256 C CA . GLN A 1 286 ? -12.453 -5.074 23.182 1.00 74.25 286 GLN A CA 1
ATOM 2257 C C . GLN A 1 286 ? -12.831 -6.331 22.387 1.00 74.25 286 GLN A C 1
ATOM 2259 O O . GLN A 1 286 ? -13.498 -6.240 21.353 1.00 74.25 286 GLN A O 1
ATOM 2264 N N . ALA A 1 287 ? -12.346 -7.482 22.853 1.00 57.72 287 ALA A N 1
ATOM 2265 C CA . ALA A 1 287 ? -12.754 -8.787 22.341 1.00 57.72 287 ALA A CA 1
ATOM 2266 C C . ALA A 1 287 ? -14.208 -9.103 22.704 1.00 57.72 287 ALA A C 1
ATOM 2268 O O . ALA A 1 287 ? -14.630 -8.690 23.809 1.00 57.72 287 ALA A O 1
#

Secondary structure (DSSP, 8-state):
---EEEEESS-EEEEEE-TTT--EEEEEEEE--TT--EEEEETTSTT--EEE--GGGEEE-SSS-EEEETTEEEE--HHHHHHHHHTT--BEEEEESSSB---TTSSSHHHHHHHHHH-EEEEEEEPEEEEE-S-EEEEETTEEEEEEE-SSEEEEEEEE-SSTTT-EEEEEEE--HHHIIIIITT---EEEHHHHHHHHHTT-STT--TTTSEEE-SS-B--TT--SSTTHHHHHHHHHHHHHHHTTSS-EEEEEEEES--HHHHHHHHHHHHH-TTSEEEEEPP-

Nearest PDB structures (foldseek):
  5u3b-assembly1_A  TM=9.780E-01  e=2.534E-44  Pseudomonas aeruginosa PAO1
  6mod-assembly1_A  TM=9.829E-01  e=6.344E-44  Pseudomonas aeruginosa
  6mae-assembly1_A  TM=9.775E-01  e=5.280E-44  Pseudomonas aeruginosa PAO1
  7pkm-assembly1_A  TM=9.817E-01  e=1.244E-43  Pseudomonas aeruginosa PAO1
  7cie-assembly1_A  TM=9.660E-01  e=5.650E-41  Pseudomonas aeruginosa PAO1